Protein AF-0000000087040838 (afdb_homodimer)

Nearest PDB structures (foldseek):
  7d79-assembly2_B-2  TM=7.870E-01  e=2.716E-03  Beauveria bassiana ARSEF 2860
  7d79-assembly1_A  TM=7.549E-01  e=2.263E-03  Beauveria bassiana ARSEF 2860
  7d79-assembly2_C  TM=7.881E-01  e=3.682E-03  Beauveria bassiana ARSEF 2860
  7d79-assembly1_D  TM=7.860E-01  e=3.682E-03  Beauveria bassiana ARSEF 2860
  5esr-assembly1_A-2  TM=5.190E-01  e=3.068E-03  Caulobacter vibrioides CB15

Secondary structure (DSSP, 8-state):
--GGGG----SS-S-EEEE-TTT--EEEESSPP-TTEEEEEEE-TTS-EEEEEEE--TT-S-EEEEE--TT--HHHHHHHHHHHHHHHT-EEEEEPPTTSTT--S---GGGT----/-GGGGG----SS-S-EEEE-TTT--EEEESSPP-TTEEEEEEE-TTS-EEEEEEE--TT-S-EEEEE--TT--HHHHHHHHHHHHHHHT-EEEEEPPTTSTT--S---SHHHHTT-

Foldseek 3Di:
DPFVPQAAADVPAPWAWDADPVPRAIDIPPDDDDPQKGWDWDADPVGWIWIKIKGAFPQAPAEEEDEDGRHYACNVCVVVQVVCCVVVVHIYMYIGDDCHHPIHDNDDPCRPCVPD/DPFVPQAAADVPAPWAWDADPVPRAIDTPPDDDDPQKGWDWDADPVGWIWIKIKGAFPQAPAEEEDEDGRHYACNVCVVVQVVCCVVVVHIYMYIGDDCHHPIHDNDDPCVPPVPD

Radius of gyration: 18.92 Å; Cα contacts (8 Å, |Δi|>4): 475; chains: 2; bounding box: 33×52×53 Å

pLDDT: mean 90.26, std 18.61, range [23.2, 98.94]

InterPro domains:
  IPR029058 Alpha/Beta hydrolase fold [G3DSA:3.40.50.1820] (29-116)
  IPR029058 Alpha/Beta hydrolase fold [SSF53474] (29-111)

Structure (mmCIF, N/CA/C/O backbone):
data_AF-0000000087040838-model_v1
#
loop_
_entity.id
_entity.type
_entity.pdbx_description
1 polymer 'UPF0392 protein'
#
loop_
_atom_site.group_PDB
_atom_site.id
_atom_site.type_symbol
_atom_site.label_atom_id
_atom_site.label_alt_id
_atom_site.label_comp_id
_atom_site.label_asym_id
_atom_site.label_entity_id
_atom_site.label_seq_id
_atom_site.pdbx_PDB_ins_code
_atom_site.Cartn_x
_atom_site.Cartn_y
_atom_site.Cartn_z
_atom_site.occupancy
_atom_site.B_iso_or_equiv
_atom_site.auth_seq_id
_atom_site.auth_comp_id
_atom_site.auth_asym_id
_atom_site.auth_atom_id
_atom_site.pdbx_PDB_model_num
ATOM 1 N N . MET A 1 1 ? 12.172 21.234 -21.516 1 23.88 1 MET A N 1
ATOM 2 C CA . MET A 1 1 ? 11.617 21.875 -20.328 1 23.88 1 MET A CA 1
ATOM 3 C C . MET A 1 1 ? 10.609 20.953 -19.625 1 23.88 1 MET A C 1
ATOM 5 O O . MET A 1 1 ? 9.516 21.375 -19.266 1 23.88 1 MET A O 1
ATOM 9 N N . ALA A 1 2 ? 10.617 19.766 -19.859 1 35 2 ALA A N 1
ATOM 10 C CA . ALA A 1 2 ? 9.641 18.703 -19.703 1 35 2 ALA A CA 1
ATOM 11 C C . ALA A 1 2 ? 9.18 18.578 -18.25 1 35 2 ALA A C 1
ATOM 13 O O . ALA A 1 2 ? 8.016 18.281 -17.984 1 35 2 ALA A O 1
ATOM 14 N N . ALA A 1 3 ? 10.086 18.516 -17.297 1 38.53 3 ALA A N 1
ATOM 15 C CA . ALA A 1 3 ? 9.992 17.844 -16 1 38.53 3 ALA A CA 1
ATOM 16 C C . ALA A 1 3 ? 9.297 18.734 -14.969 1 38.53 3 ALA A C 1
ATOM 18 O O . ALA A 1 3 ? 9.203 18.375 -13.797 1 38.53 3 ALA A O 1
ATOM 19 N N . LYS A 1 4 ? 9.297 19.859 -15.148 1 43.59 4 LYS A N 1
ATOM 20 C CA . LYS A 1 4 ? 8.797 20.828 -14.164 1 43.59 4 LYS A CA 1
ATOM 21 C C . LYS A 1 4 ? 7.332 20.562 -13.836 1 43.59 4 LYS A C 1
ATOM 23 O O . LYS A 1 4 ? 6.891 20.812 -12.711 1 43.59 4 LYS A O 1
ATOM 28 N N . PHE A 1 5 ? 6.652 19.969 -14.664 1 53.59 5 PHE A N 1
ATOM 29 C CA . PHE A 1 5 ? 5.203 19.828 -14.75 1 53.59 5 PHE A CA 1
ATOM 30 C C . PHE A 1 5 ? 4.762 18.469 -14.242 1 53.59 5 PHE A C 1
ATOM 32 O O . PHE A 1 5 ? 3.598 18.094 -14.391 1 53.59 5 PHE A O 1
ATOM 39 N N . ALA A 1 6 ? 5.758 17.781 -13.516 1 74.19 6 ALA A N 1
ATOM 40 C CA . ALA A 1 6 ? 5.523 16.375 -13.148 1 74.19 6 ALA A CA 1
ATOM 41 C C . ALA A 1 6 ? 5.082 16.266 -11.695 1 74.19 6 ALA A C 1
ATOM 43 O O . ALA A 1 6 ? 4.32 15.359 -11.344 1 74.19 6 ALA A O 1
ATOM 44 N N . PHE A 1 7 ? 5.402 17.328 -10.938 1 87.19 7 PHE A N 1
ATOM 45 C CA . PHE A 1 7 ? 5 17.344 -9.539 1 87.19 7 PHE A CA 1
ATOM 46 C C . PHE A 1 7 ? 4.316 18.656 -9.18 1 87.19 7 PHE A C 1
ATOM 48 O O . PHE A 1 7 ? 4.961 19.719 -9.164 1 87.19 7 PHE A O 1
ATOM 55 N N . PHE A 1 8 ? 3.053 18.703 -8.883 1 91.69 8 PHE A N 1
ATOM 56 C CA . PHE A 1 8 ? 2.258 19.891 -8.578 1 91.69 8 PHE A CA 1
ATOM 57 C C . PHE A 1 8 ? 1.566 19.734 -7.227 1 91.69 8 PHE A C 1
ATOM 59 O O . PHE A 1 8 ? 0.337 19.672 -7.156 1 91.69 8 PHE A O 1
ATOM 66 N N . PRO A 1 9 ? 2.316 19.922 -6.238 1 95.31 9 PRO A N 1
ATOM 67 C CA . PRO A 1 9 ? 1.667 19.797 -4.93 1 95.31 9 PRO A CA 1
ATOM 68 C C . PRO A 1 9 ? 0.69 20.938 -4.656 1 95.31 9 PRO A C 1
ATOM 70 O O . PRO A 1 9 ? 0.869 22.047 -5.168 1 95.31 9 PRO A O 1
ATOM 73 N N . PRO A 1 10 ? -0.32 20.625 -3.863 1 97.44 10 PRO A N 1
ATOM 74 C CA . PRO A 1 10 ? -1.216 21.703 -3.443 1 97.44 10 PRO A CA 1
ATOM 75 C C . PRO A 1 10 ? -0.469 22.891 -2.83 1 97.44 10 PRO A C 1
ATOM 77 O O . PRO A 1 10 ? 0.484 22.688 -2.07 1 97.44 10 PRO A O 1
ATOM 80 N N . ASN A 1 11 ? -0.811 24.031 -3.16 1 96.25 11 ASN A N 1
ATOM 81 C CA . ASN A 1 11 ? -0.256 25.266 -2.641 1 96.25 11 ASN A CA 1
ATOM 82 C C . ASN A 1 11 ? -1.35 26.297 -2.363 1 96.25 11 ASN A C 1
ATOM 84 O O . ASN A 1 11 ? -2.004 26.781 -3.289 1 96.25 11 ASN A O 1
ATOM 88 N N . PRO A 1 12 ? -1.584 26.656 -1.229 1 97.75 12 PRO A N 1
ATOM 89 C CA . PRO A 1 12 ? -0.865 26.141 -0.056 1 97.75 12 PRO A CA 1
ATOM 90 C C . PRO A 1 12 ? -1.185 24.688 0.246 1 97.75 12 PRO A C 1
ATOM 92 O O . PRO A 1 12 ? -2.152 24.141 -0.288 1 97.75 12 PRO A O 1
ATOM 95 N N . PRO A 1 13 ? -0.334 24.047 1.114 1 98.62 13 PRO A N 1
ATOM 96 C CA . PRO A 1 13 ? -0.674 22.703 1.561 1 98.62 13 PRO A CA 1
ATOM 97 C C . PRO A 1 13 ? -2.061 22.625 2.195 1 98.62 13 PRO A C 1
ATOM 99 O O . PRO A 1 13 ? -2.529 23.594 2.789 1 98.62 13 PRO A O 1
ATOM 102 N N . SER A 1 14 ? -2.637 21.438 2.135 1 98.75 14 SER A N 1
ATOM 103 C CA . SER A 1 14 ? -4.012 21.281 2.598 1 98.75 14 SER A CA 1
ATOM 104 C C . SER A 1 14 ? -4.062 20.969 4.09 1 98.75 14 SER A C 1
ATOM 106 O O . SER A 1 14 ? -5.141 20.75 4.648 1 98.75 14 SER A O 1
ATOM 108 N N . TYR A 1 15 ? -2.961 20.938 4.73 1 98.81 15 TYR A N 1
ATOM 109 C CA . TYR A 1 15 ? -2.883 20.641 6.156 1 98.81 15 TYR A CA 1
ATOM 110 C C . TYR A 1 15 ? -1.644 21.266 6.781 1 98.81 15 TYR A C 1
ATOM 112 O O . TYR A 1 15 ? -0.768 21.766 6.07 1 98.81 15 TYR A O 1
ATOM 120 N N . LYS A 1 16 ? -1.549 21.219 8.086 1 98.75 16 LYS A N 1
ATOM 121 C CA . LYS A 1 16 ? -0.371 21.531 8.891 1 98.75 16 LYS A CA 1
ATOM 122 C C . LYS A 1 16 ? -0.099 20.438 9.914 1 98.75 16 LYS A C 1
ATOM 124 O O . LYS A 1 16 ? -0.96 19.594 10.172 1 98.75 16 LYS A O 1
ATOM 129 N N . VAL A 1 17 ? 1.112 20.391 10.375 1 98.75 17 VAL A N 1
ATOM 130 C CA . VAL A 1 17 ? 1.479 19.516 11.484 1 98.75 17 VAL A CA 1
ATOM 131 C C . VAL A 1 17 ? 1.688 20.328 12.75 1 98.75 17 VAL A C 1
ATOM 133 O O . VAL A 1 17 ? 2.441 21.312 12.742 1 98.75 17 VAL A O 1
ATOM 136 N N . VAL A 1 18 ? 1.003 19.922 13.75 1 98.25 18 VAL A N 1
ATOM 137 C CA . VAL A 1 18 ? 1.149 20.609 15.023 1 98.25 18 VAL A CA 1
ATOM 138 C C . VAL A 1 18 ? 1.481 19.609 16.125 1 98.25 18 VAL A C 1
ATOM 140 O O . VAL A 1 18 ? 1.133 18.422 16.016 1 98.25 18 VAL A O 1
ATOM 143 N N . THR A 1 19 ? 2.123 20.016 17.094 1 98.06 19 THR A N 1
ATOM 144 C CA . THR A 1 19 ? 2.412 19.188 18.25 1 98.06 19 THR A CA 1
ATOM 145 C C . THR A 1 19 ? 1.36 19.406 19.344 1 98.06 19 THR A C 1
ATOM 147 O O . THR A 1 19 ? 1.082 20.531 19.734 1 98.06 19 THR A O 1
ATOM 150 N N . ASP A 1 20 ? 0.809 18.359 19.75 1 96.75 20 ASP A N 1
ATOM 151 C CA . ASP A 1 20 ? -0.099 18.453 20.891 1 96.75 20 ASP A CA 1
ATOM 152 C C . ASP A 1 20 ? 0.665 18.75 22.172 1 96.75 20 ASP A C 1
ATOM 154 O O . ASP A 1 20 ? 1.499 17.953 22.609 1 96.75 20 ASP A O 1
ATOM 158 N N . GLU A 1 21 ? 0.362 19.812 22.797 1 96.12 21 GLU A N 1
ATOM 159 C CA . GLU A 1 21 ? 1.13 20.281 23.953 1 96.12 21 GLU A CA 1
ATOM 160 C C . GLU A 1 21 ? 0.955 19.344 25.156 1 96.12 21 GLU A C 1
ATOM 162 O O . GLU A 1 21 ? 1.856 19.234 25.984 1 96.12 21 GLU A O 1
ATOM 167 N N . LEU A 1 22 ? -0.109 18.75 25.234 1 95.44 22 LEU A N 1
ATOM 168 C CA . LEU A 1 22 ? -0.405 17.875 26.375 1 95.44 22 LEU A CA 1
ATOM 169 C C . LEU A 1 22 ? 0.284 16.531 26.219 1 95.44 22 LEU A C 1
ATOM 171 O O . LEU A 1 22 ? 0.85 16 27.188 1 95.44 22 LEU A O 1
ATOM 175 N N . THR A 1 23 ? 0.33 15.961 25.062 1 95.38 23 THR A N 1
ATOM 176 C CA . THR A 1 23 ? 0.781 14.586 24.875 1 95.38 23 THR A CA 1
ATOM 177 C C . THR A 1 23 ? 2.125 14.562 24.141 1 95.38 23 THR A C 1
ATOM 179 O O . THR A 1 23 ? 2.818 13.539 24.156 1 95.38 23 THR A O 1
ATOM 182 N N . GLY A 1 24 ? 2.486 15.617 23.438 1 96.75 24 GLY A N 1
ATOM 183 C CA . GLY A 1 24 ? 3.705 15.656 22.641 1 96.75 24 GLY A CA 1
ATOM 184 C C . GLY A 1 24 ? 3.553 15.016 21.281 1 96.75 24 GLY A C 1
ATOM 185 O O . GLY A 1 24 ? 4.512 14.945 20.516 1 96.75 24 GLY A O 1
ATOM 186 N N . LEU A 1 25 ? 2.336 14.578 21.031 1 97.19 25 LEU A N 1
ATOM 187 C CA . LEU A 1 25 ? 2.1 13.867 19.781 1 97.19 25 LEU A CA 1
ATOM 188 C C . LEU A 1 25 ? 1.948 14.852 18.625 1 97.19 25 LEU A C 1
ATOM 190 O O . LEU A 1 25 ? 1.469 15.969 18.812 1 97.19 25 LEU A O 1
ATOM 194 N N . LEU A 1 26 ? 2.396 14.391 17.469 1 98.56 26 LEU A N 1
ATOM 195 C CA . LEU A 1 26 ? 2.139 15.156 16.25 1 98.56 26 LEU A CA 1
ATOM 196 C C . LEU A 1 26 ? 0.715 14.922 15.75 1 98.56 26 LEU A C 1
ATOM 198 O O . LEU A 1 26 ? 0.22 13.797 15.781 1 98.56 26 LEU A O 1
ATOM 202 N N . LEU A 1 27 ? 0.125 16.016 15.289 1 98.25 27 LEU A N 1
ATOM 203 C CA . LEU A 1 27 ? -1.236 15.969 14.773 1 98.25 27 LEU A CA 1
ATOM 204 C C . LEU A 1 27 ? -1.328 16.672 13.422 1 98.25 27 LEU A C 1
ATOM 206 O O . LEU A 1 27 ? -0.579 17.625 13.164 1 98.25 27 LEU A O 1
ATOM 210 N N . LEU A 1 28 ? -2.221 16.172 12.602 1 98.25 28 LEU A N 1
ATOM 211 C CA . LEU A 1 28 ? -2.562 16.906 11.391 1 98.25 28 LEU A CA 1
ATOM 212 C C . LEU A 1 28 ? -3.738 17.844 11.641 1 98.25 28 LEU A C 1
ATOM 214 O O . LEU A 1 28 ? -4.793 17.422 12.109 1 98.25 28 LEU A O 1
ATOM 218 N N . THR A 1 29 ? -3.555 19.062 11.445 1 97.94 29 THR A N 1
ATOM 219 C CA . THR A 1 29 ? -4.668 20.016 11.492 1 97.94 29 THR A CA 1
ATOM 220 C C . THR A 1 29 ? -5.121 20.391 10.086 1 97.94 29 THR A C 1
ATOM 222 O O . THR A 1 29 ? -4.297 20.516 9.18 1 97.94 29 THR A O 1
ATOM 225 N N . PRO A 1 30 ? -6.43 20.484 9.727 1 97.88 30 PRO A N 1
ATOM 226 C CA . PRO A 1 30 ? -7.496 20.641 10.719 1 97.88 30 PRO A CA 1
ATOM 227 C C . PRO A 1 30 ? -8.203 19.328 11.039 1 97.88 30 PRO A C 1
ATOM 229 O O . PRO A 1 30 ? -9.352 19.328 11.492 1 97.88 30 PRO A O 1
ATOM 232 N N . PHE A 1 31 ? -7.703 18.172 10.836 1 97.94 31 PHE A N 1
ATOM 233 C CA . PHE A 1 31 ? -8.398 16.891 10.984 1 97.94 31 PHE A CA 1
ATOM 234 C C . PHE A 1 31 ? -8.484 16.5 12.461 1 97.94 31 PHE A C 1
ATOM 236 O O . PHE A 1 31 ? -7.574 16.781 13.242 1 97.94 31 PHE A O 1
ATOM 243 N N . PRO A 1 32 ? -9.547 15.859 12.773 1 95.94 32 PRO A N 1
ATOM 244 C CA . PRO A 1 32 ? -9.656 15.414 14.164 1 95.94 32 PRO A CA 1
ATOM 245 C C . PRO A 1 32 ? -8.578 14.406 14.547 1 95.94 32 PRO A C 1
ATOM 247 O O . PRO A 1 32 ? -8.141 13.617 13.711 1 95.94 32 PRO A O 1
ATOM 250 N N . GLN A 1 33 ? -8.227 14.492 15.828 1 94.81 33 GLN A N 1
ATOM 251 C CA . GLN A 1 33 ? -7.309 13.492 16.344 1 94.81 33 GLN A CA 1
ATOM 252 C C . GLN A 1 33 ? -7.98 12.125 16.453 1 94.81 33 GLN A C 1
ATOM 254 O O . GLN A 1 33 ? -9.141 12.031 16.859 1 94.81 33 GLN A O 1
ATOM 259 N N . ARG A 1 34 ? -7.234 11.094 16.047 1 96.69 34 ARG A N 1
ATOM 260 C CA . ARG A 1 34 ? -7.688 9.711 16.172 1 96.69 34 ARG A CA 1
ATOM 261 C C . ARG A 1 34 ? -6.656 8.859 16.891 1 96.69 34 ARG A C 1
ATOM 263 O O . ARG A 1 34 ? -5.461 8.93 16.609 1 96.69 34 ARG A O 1
ATOM 270 N N . GLU A 1 35 ? -7.113 8.023 17.766 1 96.19 35 GLU A N 1
ATOM 271 C CA . GLU A 1 35 ? -6.215 7.219 18.594 1 96.19 35 GLU A CA 1
ATOM 272 C C . GLU A 1 35 ? -5.445 6.207 17.75 1 96.19 35 GLU A C 1
ATOM 274 O O . GLU A 1 35 ? -4.328 5.824 18.109 1 96.19 35 GLU A O 1
ATOM 279 N N . ASN A 1 36 ? -6.043 5.797 16.719 1 98.38 36 ASN A N 1
ATOM 280 C CA . ASN A 1 36 ? -5.418 4.754 15.906 1 98.38 36 ASN A CA 1
ATOM 281 C C . ASN A 1 36 ? -4.609 5.348 14.758 1 98.38 36 ASN A C 1
ATOM 283 O O . ASN A 1 36 ? -4.293 4.652 13.797 1 98.38 36 ASN A O 1
ATOM 287 N N . VAL A 1 37 ? -4.426 6.68 14.797 1 98.69 37 VAL A N 1
ATOM 288 C CA . VAL A 1 37 ? -3.637 7.348 13.766 1 98.69 37 VAL A CA 1
ATOM 289 C C . VAL A 1 37 ? -2.369 7.93 14.383 1 98.69 37 VAL A C 1
ATOM 291 O O . VAL A 1 37 ? -2.434 8.68 15.359 1 98.69 37 VAL A O 1
ATOM 294 N N . GLU A 1 38 ? -1.297 7.555 13.836 1 98.69 38 GLU A N 1
ATOM 295 C CA . GLU A 1 38 ? -0.004 8.109 14.219 1 98.69 38 GLU A CA 1
ATOM 296 C C . GLU A 1 38 ? 0.573 8.984 13.109 1 98.69 38 GLU A C 1
ATOM 298 O O . GLU A 1 38 ? 0.623 8.57 11.945 1 98.69 38 GLU A O 1
ATOM 303 N N . VAL A 1 39 ? 0.925 10.164 13.438 1 98.81 39 VAL A N 1
ATOM 304 C CA . VAL A 1 39 ? 1.631 11.062 12.531 1 98.81 39 VAL A CA 1
ATOM 305 C C . VAL A 1 39 ? 3.133 10.984 12.797 1 98.81 39 VAL A C 1
ATOM 307 O O . VAL A 1 39 ? 3.572 11.086 13.945 1 98.81 39 VAL A O 1
ATOM 310 N N . LEU A 1 40 ? 3.908 10.836 11.758 1 98.56 40 LEU A N 1
ATOM 311 C CA . LEU A 1 40 ? 5.344 10.609 11.883 1 98.56 40 LEU A CA 1
ATOM 312 C C . LEU A 1 40 ? 6.125 11.562 10.984 1 98.56 40 LEU A C 1
ATOM 314 O O . LEU A 1 40 ? 5.629 11.984 9.938 1 98.56 40 LEU A O 1
ATOM 318 N N . LYS A 1 41 ? 7.305 11.875 11.391 1 98.25 41 LYS A N 1
ATOM 319 C CA . LYS A 1 41 ? 8.344 12.461 10.547 1 98.25 41 LYS A CA 1
ATOM 320 C C . LYS A 1 41 ? 9.492 11.477 10.328 1 98.25 41 LYS A C 1
ATOM 322 O O . LYS A 1 41 ? 10.109 11.016 11.281 1 98.25 41 LYS A O 1
ATOM 327 N N . LEU A 1 42 ? 9.734 11.227 9.109 1 97.62 42 LEU A N 1
ATOM 328 C CA . LEU A 1 42 ? 10.703 10.188 8.773 1 97.62 42 LEU A CA 1
ATOM 329 C C . LEU A 1 42 ? 11.836 10.758 7.934 1 97.62 42 LEU A C 1
ATOM 331 O O . LEU A 1 42 ? 11.602 11.516 6.988 1 97.62 42 LEU A O 1
ATOM 335 N N . PRO A 1 43 ? 13.086 10.367 8.219 1 96.19 43 PRO A N 1
ATOM 336 C CA . PRO A 1 43 ? 14.203 10.773 7.355 1 96.19 43 PRO A CA 1
ATOM 337 C C . PRO A 1 43 ? 14.266 9.969 6.059 1 96.19 43 PRO A C 1
ATOM 339 O O . PRO A 1 43 ? 13.859 8.805 6.027 1 96.19 43 PRO A O 1
ATOM 342 N N . THR A 1 44 ? 14.633 10.625 5.051 1 92.88 44 THR A N 1
ATOM 343 C CA . THR A 1 44 ? 14.891 9.922 3.799 1 92.88 44 THR A CA 1
ATOM 344 C C . THR A 1 44 ? 16.391 9.781 3.561 1 92.88 44 THR A C 1
ATOM 346 O O . THR A 1 44 ? 17.203 10.414 4.242 1 92.88 44 THR A O 1
ATOM 349 N N . ARG A 1 45 ? 16.703 8.93 2.602 1 88.25 45 ARG A N 1
ATOM 350 C CA . ARG A 1 45 ? 18.109 8.711 2.262 1 88.25 45 ARG A CA 1
ATOM 351 C C . ARG A 1 45 ? 18.734 9.984 1.716 1 88.25 45 ARG A C 1
ATOM 353 O O . ARG A 1 45 ? 19.953 10.172 1.823 1 88.25 45 ARG A O 1
ATOM 360 N N . SER A 1 46 ? 17.984 10.883 1.168 1 89.06 46 SER A N 1
ATOM 361 C CA . SER A 1 46 ? 18.484 12.109 0.563 1 89.06 46 SER A CA 1
ATOM 362 C C . SER A 1 46 ? 18.641 13.211 1.603 1 89.06 46 SER A C 1
ATOM 364 O O . SER A 1 46 ? 19.016 14.344 1.268 1 89.06 46 SER A O 1
ATOM 366 N N . GLY A 1 47 ? 18.312 12.875 2.789 1 91 47 GLY A N 1
ATOM 367 C CA . GLY A 1 47 ? 18.562 13.828 3.857 1 91 47 GLY A CA 1
ATOM 368 C C . GLY A 1 47 ? 17.344 14.695 4.172 1 91 47 GLY A C 1
ATOM 369 O O . GLY A 1 47 ? 17.438 15.617 4.984 1 91 47 GLY A O 1
ATOM 370 N N . THR A 1 48 ? 16.297 14.398 3.479 1 94.5 48 THR A N 1
ATOM 371 C CA . THR A 1 48 ? 15.078 15.133 3.781 1 94.5 48 THR A CA 1
ATOM 372 C C . THR A 1 48 ? 14.242 14.398 4.82 1 94.5 48 THR A C 1
ATOM 374 O O . THR A 1 48 ? 14.539 13.25 5.16 1 94.5 48 THR A O 1
ATOM 377 N N . GLU A 1 49 ? 13.289 15.148 5.379 1 97.25 49 GLU A N 1
ATOM 378 C CA . GLU A 1 49 ? 12.297 14.586 6.285 1 97.25 49 GLU A CA 1
ATOM 379 C C . GLU A 1 49 ? 10.898 14.633 5.672 1 97.25 49 GLU A C 1
ATOM 381 O O . GLU A 1 49 ? 10.453 15.68 5.211 1 97.25 49 GLU A O 1
ATOM 386 N N . ILE A 1 50 ? 10.234 13.516 5.738 1 97.88 50 ILE A N 1
ATOM 387 C CA . ILE A 1 50 ? 8.898 13.5 5.148 1 97.88 50 ILE A CA 1
ATOM 388 C C . ILE A 1 50 ? 7.863 13.219 6.23 1 97.88 50 ILE A C 1
ATOM 390 O O . ILE A 1 50 ? 8.164 12.578 7.242 1 97.88 50 ILE A O 1
ATOM 394 N N . VAL A 1 51 ? 6.633 13.711 6.004 1 98.75 51 VAL A N 1
ATOM 395 C CA . VAL A 1 51 ? 5.516 13.461 6.914 1 98.75 51 VAL A CA 1
ATOM 396 C C . VAL A 1 51 ? 4.73 12.242 6.445 1 98.75 51 VAL A C 1
ATOM 398 O O . VAL A 1 51 ? 4.453 12.086 5.254 1 98.75 51 VAL A O 1
ATOM 401 N N . ALA A 1 52 ? 4.434 11.352 7.395 1 98.81 52 ALA A N 1
ATOM 402 C CA . ALA A 1 52 ? 3.656 10.141 7.129 1 98.81 52 ALA A CA 1
ATOM 403 C C . ALA A 1 52 ? 2.561 9.953 8.18 1 98.81 52 ALA A C 1
ATOM 405 O O . ALA A 1 52 ? 2.623 10.539 9.258 1 98.81 52 ALA A O 1
ATOM 406 N N . VAL A 1 53 ? 1.554 9.234 7.77 1 98.88 53 VAL A N 1
ATOM 407 C CA . VAL A 1 53 ? 0.539 8.781 8.719 1 98.88 53 VAL A CA 1
ATOM 408 C C . VAL A 1 53 ? 0.466 7.258 8.703 1 98.88 53 VAL A C 1
ATOM 410 O O . VAL A 1 53 ? 0.564 6.633 7.648 1 98.88 53 VAL A O 1
ATOM 413 N N . TYR A 1 54 ? 0.402 6.699 9.852 1 98.94 54 TYR A N 1
ATOM 414 C CA . TYR A 1 54 ? 0.169 5.27 10.023 1 98.94 54 TYR A CA 1
ATOM 415 C C . TYR A 1 54 ? -1.148 5.016 10.75 1 98.94 54 TYR A C 1
ATOM 417 O O . TYR A 1 54 ? -1.356 5.496 11.859 1 98.94 54 TYR A O 1
ATOM 425 N N . ILE A 1 55 ? -2.029 4.312 10.078 1 98.88 55 ILE A N 1
ATOM 426 C CA . ILE A 1 55 ? -3.354 3.992 10.602 1 98.88 55 ILE A CA 1
ATOM 427 C C . ILE A 1 55 ? -3.426 2.508 10.953 1 98.88 55 ILE A C 1
ATOM 429 O O . ILE A 1 55 ? -3.213 1.649 10.094 1 98.88 55 ILE A O 1
ATOM 433 N N . ARG A 1 56 ? -3.777 2.273 12.164 1 98.75 56 ARG A N 1
ATOM 434 C CA . ARG A 1 56 ? -3.893 0.893 12.625 1 98.75 56 ARG A CA 1
ATOM 435 C C . ARG A 1 56 ? -5.348 0.437 12.625 1 98.75 56 ARG A C 1
ATOM 437 O O . ARG A 1 56 ? -6.242 1.196 13.008 1 98.75 56 ARG A O 1
ATOM 444 N N . HIS A 1 57 ? -5.52 -0.751 12.195 1 98.81 57 HIS A N 1
ATOM 445 C CA . HIS A 1 57 ? -6.801 -1.424 12.359 1 98.81 57 HIS A CA 1
ATOM 446 C C . HIS A 1 57 ? -6.672 -2.645 13.266 1 98.81 57 HIS A C 1
ATOM 448 O O . HIS A 1 57 ? -5.785 -3.479 13.07 1 98.81 57 HIS A O 1
ATOM 454 N N . PRO A 1 58 ? -7.523 -2.803 14.188 1 97.94 58 PRO A N 1
ATOM 455 C CA . PRO A 1 58 ? -7.371 -3.848 15.203 1 97.94 58 PRO A CA 1
ATOM 456 C C . PRO A 1 58 ? -7.406 -5.254 14.609 1 97.94 58 PRO A C 1
ATOM 458 O O . PRO A 1 58 ? -6.789 -6.176 15.156 1 97.94 58 PRO A O 1
ATOM 461 N N . MET A 1 59 ? -8.039 -5.469 13.578 1 97.81 59 MET A N 1
ATOM 462 C CA . MET A 1 59 ? -8.188 -6.797 12.992 1 97.81 59 MET A CA 1
ATOM 463 C C . MET A 1 59 ? -7.254 -6.977 11.797 1 97.81 59 MET A C 1
ATOM 465 O O . MET A 1 59 ? -7.402 -7.926 11.023 1 97.81 59 MET A O 1
ATOM 469 N N . ALA A 1 60 ? -6.395 -6.027 11.641 1 98.25 60 ALA A N 1
ATOM 470 C CA . ALA A 1 60 ? -5.582 -6.047 10.43 1 98.25 60 ALA A CA 1
ATOM 471 C C . ALA A 1 60 ? -4.602 -7.219 10.445 1 98.25 60 ALA A C 1
ATOM 473 O O . ALA A 1 60 ? -3.932 -7.461 11.453 1 98.25 60 ALA A O 1
ATOM 474 N N . THR A 1 61 ? -4.543 -7.91 9.297 1 96.62 61 THR A N 1
ATOM 475 C CA . THR A 1 61 ? -3.506 -8.914 9.07 1 96.62 61 THR A CA 1
ATOM 476 C C . THR A 1 61 ? -2.584 -8.492 7.93 1 96.62 61 THR A C 1
ATOM 478 O O . THR A 1 61 ? -1.559 -9.133 7.688 1 96.62 61 THR A O 1
ATOM 481 N N . SER A 1 62 ? -3.014 -7.375 7.234 1 97.56 62 SER A N 1
ATOM 482 C CA . SER A 1 62 ? -2.285 -6.844 6.086 1 97.56 62 SER A CA 1
ATOM 483 C C . SER A 1 62 ? -2.012 -5.352 6.246 1 97.56 62 SER A C 1
ATOM 485 O O . SER A 1 62 ? -2.639 -4.684 7.074 1 97.56 62 SER A O 1
ATOM 487 N N . THR A 1 63 ? -1.066 -4.895 5.477 1 98.31 63 THR A N 1
ATOM 488 C CA . THR A 1 63 ? -0.714 -3.479 5.496 1 98.31 63 THR A CA 1
ATOM 489 C C . THR A 1 63 ? -0.644 -2.918 4.078 1 98.31 63 THR A C 1
ATOM 491 O O . THR A 1 63 ? -0.099 -3.559 3.18 1 98.31 63 THR A O 1
ATOM 494 N N . LEU A 1 64 ? -1.272 -1.728 3.893 1 98.56 64 LEU A N 1
ATOM 495 C CA . LEU A 1 64 ? -1.228 -0.975 2.645 1 98.56 64 LEU A CA 1
ATOM 496 C C . LEU A 1 64 ? -0.287 0.22 2.764 1 98.56 64 LEU A C 1
ATOM 498 O O . LEU A 1 64 ? -0.368 0.985 3.729 1 98.56 64 LEU A O 1
ATOM 502 N N . LEU A 1 65 ? 0.672 0.284 1.873 1 98.69 65 LEU A N 1
ATOM 503 C CA . LEU A 1 65 ? 1.402 1.528 1.661 1 98.69 65 LEU A CA 1
ATOM 504 C C . LEU A 1 65 ? 0.851 2.285 0.458 1 98.69 65 LEU A C 1
ATOM 506 O O . LEU A 1 65 ? 0.808 1.749 -0.652 1 98.69 65 LEU A O 1
ATOM 510 N N . TYR A 1 66 ? 0.398 3.498 0.686 1 98.62 66 TYR A N 1
ATOM 511 C CA . TYR A 1 66 ? -0.282 4.281 -0.338 1 98.62 66 TYR A CA 1
ATOM 512 C C . TYR A 1 66 ? 0.577 5.461 -0.783 1 98.62 66 TYR A C 1
ATOM 514 O O . TYR A 1 66 ? 0.858 6.363 0.007 1 98.62 66 TYR A O 1
ATOM 522 N N . SER A 1 67 ? 1 5.441 -2.016 1 97.88 67 SER A N 1
ATOM 523 C CA . SER A 1 67 ? 1.678 6.57 -2.646 1 97.88 67 SER A CA 1
ATOM 524 C C . SER A 1 67 ? 0.702 7.418 -3.457 1 97.88 67 SER A C 1
ATOM 526 O O . SER A 1 67 ? 0.224 6.988 -4.508 1 97.88 67 SER A O 1
ATOM 528 N N . HIS A 1 68 ? 0.477 8.57 -2.967 1 97.94 68 HIS A N 1
ATOM 529 C CA . HIS A 1 68 ? -0.518 9.43 -3.602 1 97.94 68 HIS A CA 1
ATOM 530 C C . HIS A 1 68 ? 0.021 10.031 -4.891 1 97.94 68 HIS A C 1
ATOM 532 O O . HIS A 1 68 ? 1.221 9.953 -5.168 1 97.94 68 HIS A O 1
ATOM 538 N N . GLY A 1 69 ? -0.914 10.594 -5.676 1 96.25 69 GLY A N 1
ATOM 539 C CA . GLY A 1 69 ? -0.548 11.219 -6.938 1 96.25 69 GLY A CA 1
ATOM 540 C C . GLY A 1 69 ? 0.165 12.547 -6.766 1 96.25 69 GLY A C 1
ATOM 541 O O . GLY A 1 69 ? 0.154 13.125 -5.676 1 96.25 69 GLY A O 1
ATOM 542 N N . ASN A 1 70 ? 0.687 13.039 -7.797 1 94.81 70 ASN A N 1
ATOM 543 C CA . ASN A 1 70 ? 1.578 14.195 -7.758 1 94.81 70 ASN A CA 1
ATOM 544 C C . ASN A 1 70 ? 0.804 15.492 -7.547 1 94.81 70 ASN A C 1
ATOM 546 O O . ASN A 1 70 ? 1.399 16.547 -7.297 1 94.81 70 ASN A O 1
ATOM 550 N N . ALA A 1 71 ? -0.48 15.477 -7.625 1 95.62 71 ALA A N 1
ATOM 551 C CA . ALA A 1 71 ? -1.276 16.688 -7.457 1 95.62 71 ALA A CA 1
ATOM 552 C C . ALA A 1 71 ? -2.01 16.688 -6.117 1 95.62 71 ALA A C 1
ATOM 554 O O . ALA A 1 71 ? -2.898 17.5 -5.887 1 95.62 71 ALA A O 1
ATOM 555 N N . ALA A 1 72 ? -1.703 15.773 -5.27 1 97.69 72 ALA A N 1
ATOM 556 C CA . ALA A 1 72 ? -2.324 15.656 -3.953 1 97.69 72 ALA A CA 1
ATOM 557 C C . ALA A 1 72 ? -1.273 15.695 -2.846 1 97.69 72 ALA A C 1
ATOM 559 O O . ALA A 1 72 ? -0.073 15.617 -3.117 1 97.69 72 ALA A O 1
ATOM 560 N N . ASP A 1 73 ? -1.782 15.906 -1.632 1 98.31 73 ASP A N 1
ATOM 561 C CA . ASP A 1 73 ? -0.941 15.719 -0.455 1 98.31 73 ASP A CA 1
ATOM 562 C C . ASP A 1 73 ? -1.68 14.93 0.626 1 98.31 73 ASP A C 1
ATOM 564 O O . ASP A 1 73 ? -2.818 14.5 0.423 1 98.31 73 ASP A O 1
ATOM 568 N N . LEU A 1 74 ? -1.055 14.68 1.757 1 98.62 74 LEU A N 1
ATOM 569 C CA . LEU A 1 74 ? -1.565 13.844 2.84 1 98.62 74 LEU A CA 1
ATOM 570 C C . LEU A 1 74 ? -2.91 14.359 3.336 1 98.62 74 LEU A C 1
ATOM 572 O O . LEU A 1 74 ? -3.799 13.578 3.674 1 98.62 74 LEU A O 1
ATOM 576 N N . GLY A 1 75 ? -2.984 15.688 3.471 1 98.81 75 GLY A N 1
ATOM 577 C CA . GLY A 1 75 ? -4.246 16.234 3.945 1 98.81 75 GLY A CA 1
ATOM 578 C C . GLY A 1 75 ? -5.422 15.898 3.051 1 98.81 75 GLY A C 1
ATOM 579 O O . GLY A 1 75 ? -6.496 15.531 3.537 1 98.81 75 GLY A O 1
ATOM 580 N N . GLN A 1 76 ? -5.199 15.953 1.75 1 98.56 76 GLN A N 1
ATOM 581 C CA . GLN A 1 76 ? -6.254 15.641 0.79 1 98.56 76 GLN A CA 1
ATOM 582 C C . GLN A 1 76 ? -6.59 14.156 0.8 1 98.56 76 GLN A C 1
ATOM 584 O O . GLN A 1 76 ? -7.719 13.766 0.485 1 98.56 76 GLN A O 1
ATOM 589 N N . MET A 1 77 ? -5.641 13.344 1.233 1 98.62 77 MET A N 1
ATOM 590 C CA . MET A 1 77 ? -5.809 11.891 1.174 1 98.62 77 MET A CA 1
ATOM 591 C C . MET A 1 77 ? -6.258 11.344 2.521 1 98.62 77 MET A C 1
ATOM 593 O O . MET A 1 77 ? -6.73 10.203 2.607 1 98.62 77 MET A O 1
ATOM 597 N N . TYR A 1 78 ? -6.188 12.133 3.541 1 98.75 78 TYR A N 1
ATOM 598 C CA . TYR A 1 78 ? -6.309 11.68 4.922 1 98.75 78 TYR A CA 1
ATOM 599 C C . TYR A 1 78 ? -7.613 10.914 5.129 1 98.75 78 TYR A C 1
ATOM 601 O O . TYR A 1 78 ? -7.605 9.789 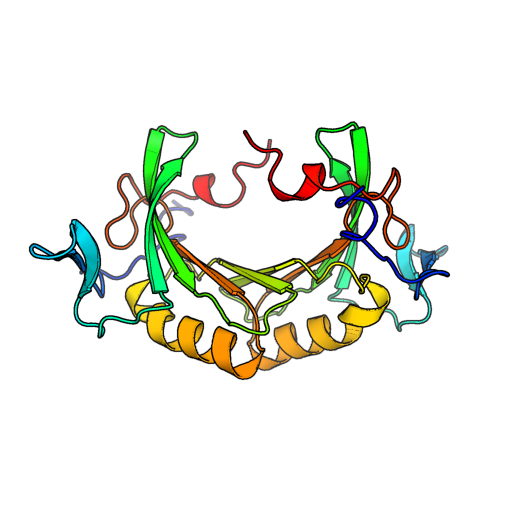5.629 1 98.75 78 TYR A O 1
ATOM 609 N N . GLU A 1 79 ? -8.734 11.508 4.738 1 98.44 79 GLU A N 1
ATOM 610 C CA . GLU A 1 79 ? -10.023 10.859 4.949 1 98.44 79 GLU A CA 1
ATOM 611 C C . GLU A 1 79 ? -10.133 9.57 4.145 1 98.44 79 GLU A C 1
ATOM 613 O O . GLU A 1 79 ? -10.711 8.586 4.613 1 98.44 79 GLU A O 1
ATOM 618 N N . LEU A 1 80 ? -9.641 9.602 2.93 1 98.06 80 LEU A N 1
ATOM 619 C CA . LEU A 1 80 ? -9.633 8.391 2.123 1 98.06 80 LEU A CA 1
ATOM 620 C C . LEU A 1 80 ? -8.852 7.277 2.818 1 98.06 80 LEU A C 1
ATOM 622 O O . LEU A 1 80 ? -9.297 6.129 2.848 1 98.06 80 LEU A O 1
ATOM 626 N N . PHE A 1 81 ? -7.723 7.605 3.391 1 98.81 81 PHE A N 1
ATOM 627 C CA . PHE A 1 81 ? -6.898 6.621 4.078 1 98.81 81 PHE A CA 1
ATOM 628 C C . PHE A 1 81 ? -7.66 5.984 5.234 1 98.81 81 PHE A C 1
ATOM 630 O O . PHE A 1 81 ? -7.633 4.766 5.41 1 98.81 81 PHE A O 1
ATOM 637 N N . ILE A 1 82 ? -8.289 6.848 5.996 1 98.75 82 ILE A N 1
ATOM 638 C CA . ILE A 1 82 ? -9.07 6.359 7.125 1 98.75 82 ILE A CA 1
ATOM 639 C C . ILE A 1 82 ? -10.141 5.391 6.629 1 98.75 82 ILE A C 1
ATOM 641 O O . ILE A 1 82 ? -10.297 4.293 7.168 1 98.75 82 ILE A O 1
ATOM 645 N N . GLU A 1 83 ? -10.852 5.746 5.562 1 98.44 83 GLU A N 1
ATOM 646 C CA . GLU A 1 83 ? -11.914 4.918 5.016 1 98.44 83 GLU A CA 1
ATOM 647 C C . GLU A 1 83 ? -11.375 3.594 4.488 1 98.44 83 GLU A C 1
ATOM 649 O O . GLU A 1 83 ? -11.969 2.539 4.703 1 98.44 83 GLU A O 1
ATOM 654 N N . LEU A 1 84 ? -10.32 3.617 3.783 1 98.62 84 LEU A N 1
ATOM 655 C CA . LEU A 1 84 ? -9.727 2.395 3.258 1 98.62 84 LEU A CA 1
ATOM 656 C C . LEU A 1 84 ? -9.344 1.445 4.391 1 98.62 84 LEU A C 1
ATOM 658 O O . LEU A 1 84 ? -9.617 0.245 4.316 1 98.62 84 LEU A O 1
ATOM 662 N N . SER A 1 85 ? -8.711 1.962 5.422 1 98.88 85 SER A N 1
ATOM 663 C CA . SER A 1 85 ? -8.312 1.136 6.559 1 98.88 85 SER A CA 1
ATOM 664 C C . SER A 1 85 ? -9.523 0.445 7.184 1 98.88 85 SER A C 1
ATOM 666 O O . SER A 1 85 ? -9.484 -0.756 7.461 1 98.88 85 SER A O 1
ATOM 668 N N . ILE A 1 86 ? -10.555 1.236 7.332 1 98.5 86 ILE A N 1
ATOM 669 C CA . ILE A 1 86 ? -11.758 0.729 7.98 1 98.5 86 ILE A CA 1
ATOM 670 C C . ILE A 1 86 ? -12.414 -0.325 7.094 1 98.5 86 ILE A C 1
ATOM 672 O O . ILE A 1 86 ? -12.703 -1.435 7.551 1 98.5 86 ILE A O 1
ATOM 676 N N . HIS A 1 87 ? -12.562 -0.07 5.855 1 98.06 87 HIS A N 1
ATOM 677 C CA . HIS A 1 87 ? -13.398 -0.903 4.992 1 98.06 87 HIS A CA 1
ATOM 678 C C . HIS A 1 87 ? -12.648 -2.15 4.539 1 98.06 87 HIS A C 1
ATOM 680 O O . HIS A 1 87 ? -13.25 -3.209 4.348 1 98.06 87 HIS A O 1
ATOM 686 N N . LEU A 1 88 ? -11.391 -2.016 4.391 1 98.06 88 LEU A N 1
ATOM 687 C CA . LEU A 1 88 ? -10.609 -3.166 3.963 1 98.06 88 LEU A CA 1
ATOM 688 C C . LEU A 1 88 ? -10.047 -3.924 5.164 1 98.06 88 LEU A C 1
ATOM 690 O O . LEU A 1 88 ? -9.484 -5.008 5.012 1 98.06 88 LEU A O 1
ATOM 694 N N . ARG A 1 89 ? -10.195 -3.357 6.332 1 98.44 89 ARG A N 1
ATOM 695 C CA . ARG A 1 89 ? -9.672 -3.928 7.57 1 98.44 89 ARG A CA 1
ATOM 696 C C . ARG A 1 89 ? -8.164 -4.16 7.473 1 98.44 89 ARG A C 1
ATOM 698 O O . ARG A 1 89 ? -7.684 -5.258 7.762 1 98.44 89 ARG A O 1
ATOM 705 N N . VAL A 1 90 ? -7.43 -3.129 7.137 1 98.62 90 VAL A N 1
ATOM 706 C CA . VAL A 1 90 ? -5.984 -3.189 6.953 1 98.62 90 VAL A CA 1
ATOM 707 C C . VAL A 1 90 ? -5.316 -2.053 7.723 1 98.62 90 VAL A C 1
ATOM 709 O O . VAL A 1 90 ? -5.949 -1.03 8 1 98.62 90 VAL A O 1
ATOM 712 N N . ASN A 1 91 ? -4.066 -2.275 8.109 1 98.88 91 ASN A N 1
ATOM 713 C CA . ASN A 1 91 ? -3.217 -1.126 8.406 1 98.88 91 ASN A CA 1
ATOM 714 C C . ASN A 1 91 ? -2.893 -0.328 7.148 1 98.88 91 ASN A C 1
ATOM 716 O O . ASN A 1 91 ? -2.836 -0.887 6.051 1 98.88 91 ASN A O 1
ATOM 720 N N . LEU A 1 92 ? -2.703 0.947 7.324 1 98.88 92 LEU A N 1
ATOM 721 C CA . LEU A 1 92 ? -2.393 1.78 6.168 1 98.88 92 LEU A CA 1
ATOM 722 C C . LEU A 1 92 ? -1.336 2.822 6.516 1 98.88 92 LEU A C 1
ATOM 724 O O . LEU A 1 92 ? -1.416 3.467 7.562 1 98.88 92 LEU A O 1
ATOM 728 N N . MET A 1 93 ? -0.319 2.887 5.672 1 98.88 93 MET A N 1
ATOM 729 C CA . MET A 1 93 ? 0.651 3.977 5.738 1 98.88 93 MET A CA 1
ATOM 730 C C . MET A 1 93 ? 0.564 4.859 4.5 1 98.88 93 MET A C 1
ATOM 732 O O . MET A 1 93 ? 0.603 4.359 3.373 1 98.88 93 MET A O 1
ATOM 736 N N . GLY A 1 94 ? 0.38 6.023 4.66 1 98.75 94 GLY A N 1
ATOM 737 C CA . GLY A 1 94 ? 0.52 7.051 3.639 1 98.75 94 GLY A CA 1
ATOM 738 C C . GLY A 1 94 ? 1.582 8.078 3.969 1 98.75 94 GLY A C 1
ATOM 739 O O . GLY A 1 94 ? 1.941 8.258 5.133 1 98.75 94 GLY A O 1
ATOM 740 N N . TYR A 1 95 ? 2.104 8.742 2.961 1 98.5 95 TYR A N 1
ATOM 741 C CA . TYR A 1 95 ? 3.158 9.727 3.189 1 98.5 95 TYR A CA 1
ATOM 742 C C . TYR A 1 95 ? 3.164 10.781 2.094 1 98.5 95 TYR A C 1
ATOM 744 O O . TYR A 1 95 ? 2.641 10.562 1.001 1 98.5 95 TYR A O 1
ATOM 752 N N . ASP A 1 96 ? 3.729 11.93 2.443 1 98.06 96 ASP A N 1
ATOM 753 C CA . ASP A 1 96 ? 4.031 12.953 1.45 1 98.06 96 ASP A CA 1
ATOM 754 C C . ASP A 1 96 ? 5.426 12.758 0.86 1 98.06 96 ASP A C 1
ATOM 756 O O . ASP A 1 96 ? 6.359 12.391 1.575 1 98.06 96 ASP A O 1
ATOM 760 N N . TYR A 1 97 ? 5.512 13.055 -0.414 1 95.75 97 TYR A N 1
ATOM 761 C CA . TYR A 1 97 ? 6.828 13.164 -1.033 1 95.75 97 TYR A CA 1
ATOM 762 C C . TYR A 1 97 ? 7.598 14.359 -0.48 1 95.75 97 TYR A C 1
ATOM 764 O O . TYR A 1 97 ? 7.004 15.266 0.115 1 95.75 97 TYR A O 1
ATOM 772 N N . SER A 1 98 ? 8.969 14.305 -0.673 1 95.38 98 SER A N 1
ATOM 773 C CA . SER A 1 98 ? 9.742 15.5 -0.362 1 95.38 98 SER A CA 1
ATOM 774 C C . SER A 1 98 ? 9.164 16.734 -1.051 1 95.38 98 SER A C 1
ATOM 776 O O . SER A 1 98 ? 8.789 16.672 -2.225 1 95.38 98 SER A O 1
ATOM 778 N N . GLY A 1 99 ? 8.953 17.828 -0.308 1 95.06 99 GLY A N 1
ATOM 779 C CA . GLY A 1 99 ? 8.453 19.078 -0.858 1 95.06 99 GLY A CA 1
ATOM 780 C C . GLY A 1 99 ? 6.938 19.172 -0.834 1 95.06 99 GLY A C 1
ATOM 781 O O . GLY A 1 99 ? 6.371 20.188 -1.215 1 95.06 99 GLY A O 1
ATOM 782 N N . TYR A 1 100 ? 6.273 18.156 -0.461 1 97.06 100 TYR A N 1
ATOM 783 C CA . TYR A 1 100 ? 4.82 18.156 -0.354 1 97.06 100 TYR A CA 1
ATOM 784 C C . TYR A 1 100 ? 4.375 18.438 1.077 1 97.06 100 TYR A C 1
ATOM 786 O O . TYR A 1 100 ? 5.039 18.016 2.031 1 97.06 100 TYR A O 1
ATOM 794 N N . GLY A 1 101 ? 3.193 19.031 1.204 1 98.12 101 GLY A N 1
ATOM 795 C CA . GLY A 1 101 ? 2.635 19.25 2.531 1 98.12 101 GLY A CA 1
ATOM 796 C C . GLY A 1 101 ? 3.607 19.906 3.49 1 98.12 101 GLY A C 1
ATOM 797 O O . GLY A 1 101 ? 4.102 21 3.223 1 98.12 101 GLY A O 1
ATOM 798 N N . GLN A 1 102 ? 3.945 19.188 4.559 1 98.31 102 GLN A N 1
ATOM 799 C CA . GLN A 1 102 ? 4.863 19.688 5.574 1 98.31 102 GLN A CA 1
ATOM 800 C C . GLN A 1 102 ? 6.199 18.953 5.527 1 98.31 102 GLN A C 1
ATOM 802 O O . GLN A 1 102 ? 6.98 19.016 6.477 1 98.31 102 GLN A O 1
ATOM 807 N N . SER A 1 103 ? 6.406 18.156 4.449 1 97.69 103 SER A N 1
ATOM 808 C CA . SER A 1 103 ? 7.691 17.5 4.223 1 97.69 103 SER A CA 1
ATOM 809 C C . SER A 1 103 ? 8.742 18.5 3.75 1 97.69 103 SER A C 1
ATOM 811 O O . SER A 1 103 ? 8.43 19.438 3.021 1 97.69 103 SER A O 1
ATOM 813 N N . SER A 1 104 ? 9.953 18.297 4.141 1 96.69 104 SER A N 1
ATOM 814 C CA . SER A 1 104 ? 11.039 19.188 3.727 1 96.69 104 SER A CA 1
ATOM 815 C C . SER A 1 104 ? 11.562 18.812 2.344 1 96.69 104 SER A C 1
ATOM 817 O O . SER A 1 104 ? 11.164 17.781 1.78 1 96.69 104 SER A O 1
ATOM 819 N N . GLY A 1 105 ? 12.383 19.766 1.803 1 93.69 105 GLY A N 1
ATOM 820 C CA . GLY A 1 105 ? 12.977 19.516 0.501 1 93.69 105 GLY A CA 1
ATOM 821 C C . GLY A 1 105 ? 12.18 20.109 -0.646 1 93.69 105 GLY A C 1
ATOM 822 O O . GLY A 1 105 ? 11.359 21 -0.442 1 93.69 105 GLY A O 1
ATOM 823 N N . LYS A 1 106 ? 12.57 19.703 -1.897 1 90 106 LYS A N 1
ATOM 824 C CA . LYS A 1 106 ? 11.891 20.172 -3.104 1 90 106 LYS A CA 1
ATOM 825 C C . LYS A 1 106 ? 11.266 19.016 -3.865 1 90 106 LYS A C 1
ATOM 827 O O . LYS A 1 106 ? 11.812 17.906 -3.893 1 90 106 LYS A O 1
ATOM 832 N N . PRO A 1 107 ? 10.078 19.391 -4.355 1 85.81 107 PRO A N 1
ATOM 833 C CA . PRO A 1 107 ? 9.492 18.328 -5.18 1 85.81 107 PRO A CA 1
ATOM 834 C C . PRO A 1 107 ? 10.414 17.875 -6.312 1 85.81 107 PRO A C 1
ATOM 836 O O . PRO A 1 107 ? 11.078 18.703 -6.938 1 85.81 107 PRO A O 1
ATOM 839 N N . SER A 1 108 ? 10.859 16.688 -6.312 1 70.62 108 SER A N 1
ATOM 840 C CA . SER A 1 108 ? 11.688 16.188 -7.402 1 70.62 108 SER A CA 1
ATOM 841 C C . SER A 1 108 ? 11.211 14.812 -7.875 1 70.62 108 SER A C 1
ATOM 843 O O . SER A 1 108 ? 10.438 14.148 -7.18 1 70.62 108 SER A O 1
ATOM 845 N N . GLU A 1 109 ? 11.383 14.484 -9.125 1 57.75 109 GLU A N 1
ATOM 846 C CA . GLU A 1 109 ? 11.07 13.18 -9.695 1 57.75 109 GLU A CA 1
ATOM 847 C C . GLU A 1 109 ? 11.766 12.062 -8.922 1 57.75 109 GLU A C 1
ATOM 849 O O . GLU A 1 109 ? 11.281 10.93 -8.891 1 57.75 109 GLU A O 1
ATOM 854 N N . GLN A 1 110 ? 12.898 12.344 -8.406 1 50.34 110 GLN A N 1
ATOM 855 C CA . GLN A 1 110 ? 13.789 11.297 -7.918 1 50.34 110 GLN A CA 1
ATOM 856 C C . GLN A 1 110 ? 13.141 10.484 -6.801 1 50.34 110 GLN A C 1
ATOM 858 O O . GLN A 1 110 ? 13.43 9.305 -6.629 1 50.34 110 GLN A O 1
ATOM 863 N N . ASN A 1 111 ? 12.375 11.078 -5.949 1 46.16 111 ASN A N 1
ATOM 864 C CA . ASN A 1 111 ? 12.086 10.477 -4.652 1 46.16 111 ASN A CA 1
ATOM 865 C C . ASN A 1 111 ? 11.102 9.312 -4.785 1 46.16 111 ASN A C 1
ATOM 867 O O . ASN A 1 111 ? 10.82 8.617 -3.807 1 46.16 111 ASN A O 1
ATOM 871 N N . THR A 1 112 ? 10.398 9.266 -5.832 1 42.88 112 THR A N 1
ATOM 872 C CA . THR A 1 112 ? 9.562 8.07 -5.898 1 42.88 112 THR A CA 1
ATOM 873 C C . THR A 1 112 ? 10.414 6.816 -6.035 1 42.88 112 THR A C 1
ATOM 875 O O . THR A 1 112 ? 10.141 5.797 -5.402 1 42.88 112 THR A O 1
ATOM 878 N N . TYR A 1 113 ? 11.094 6.48 -7.289 1 38.38 113 TYR A N 1
ATOM 879 C CA . TYR A 1 113 ? 11.844 5.273 -7.617 1 38.38 113 TYR A CA 1
ATOM 880 C C . TYR A 1 113 ? 13.289 5.383 -7.145 1 38.38 113 TYR A C 1
ATOM 882 O O . TYR A 1 113 ? 14.188 5.688 -7.934 1 38.38 113 TYR A O 1
ATOM 890 N N . SER A 1 114 ? 13.633 6.09 -6.113 1 35.72 114 SER A N 1
ATOM 891 C CA . SER A 1 114 ? 15.078 6.031 -5.914 1 35.72 114 SER A CA 1
ATOM 892 C C . SER A 1 114 ? 15.594 4.598 -5.988 1 35.72 114 SER A C 1
ATOM 894 O O . SER A 1 114 ? 15.477 3.842 -5.02 1 35.72 114 SER A O 1
ATOM 896 N N . ARG A 1 115 ? 15.273 3.906 -6.961 1 28.86 115 ARG A N 1
ATOM 897 C CA . ARG A 1 115 ? 15.594 2.525 -7.312 1 28.86 115 ARG A CA 1
ATOM 898 C C . ARG A 1 115 ? 17.094 2.268 -7.211 1 28.86 115 ARG A C 1
ATOM 900 O O . ARG A 1 115 ? 17.516 1.212 -6.738 1 28.86 115 ARG A O 1
ATOM 907 N N . TYR A 1 116 ? 17.969 2.689 -8.328 1 23.25 116 TYR A N 1
ATOM 908 C CA . TYR A 1 116 ? 19.266 2.049 -8.516 1 23.25 116 TYR A CA 1
ATOM 909 C C . TYR A 1 116 ? 20.25 2.514 -7.465 1 23.25 116 TYR A C 1
ATOM 911 O O . TYR A 1 116 ? 20.219 3.664 -7.023 1 23.25 116 TYR A O 1
ATOM 919 N N . MET B 1 1 ? 9.617 -20.484 22.547 1 23.91 1 MET B N 1
ATOM 920 C CA . MET B 1 1 ? 9.281 -21.219 21.328 1 23.91 1 MET B CA 1
ATOM 921 C C . MET B 1 1 ? 8.336 -20.406 20.453 1 23.91 1 MET B C 1
ATOM 923 O O . MET B 1 1 ? 7.477 -20.969 19.766 1 23.91 1 MET B O 1
ATOM 927 N N . ALA B 1 2 ? 8.172 -19.234 20.703 1 34.94 2 ALA B N 1
ATOM 928 C CA . ALA B 1 2 ? 7.172 -18.234 20.328 1 34.94 2 ALA B CA 1
ATOM 929 C C . ALA B 1 2 ? 7.047 -18.109 18.812 1 34.94 2 ALA B C 1
ATOM 931 O O . ALA B 1 2 ? 5.984 -17.75 18.297 1 34.94 2 ALA B O 1
ATOM 932 N N . ALA B 1 3 ? 8.164 -18.047 18.125 1 38.53 3 ALA B N 1
ATOM 933 C CA . ALA B 1 3 ? 8.375 -17.406 16.828 1 38.53 3 ALA B CA 1
ATOM 934 C C . ALA B 1 3 ? 7.914 -18.312 15.695 1 38.53 3 ALA B C 1
ATOM 936 O O . ALA B 1 3 ? 8.031 -17.953 14.523 1 38.53 3 ALA B O 1
ATOM 937 N N . LYS B 1 4 ? 7.898 -19.469 15.883 1 43.41 4 LYS B N 1
ATOM 938 C CA . LYS B 1 4 ? 7.645 -20.453 14.836 1 43.41 4 LYS B CA 1
ATOM 939 C C . LYS B 1 4 ? 6.258 -20.25 14.227 1 43.41 4 LYS B C 1
ATOM 941 O O . LYS B 1 4 ? 6.043 -20.562 13.055 1 43.41 4 LYS B O 1
ATOM 946 N N . PHE B 1 5 ? 5.406 -19.703 14.891 1 53.16 5 PHE B N 1
ATOM 947 C CA . PHE B 1 5 ? 3.963 -19.641 14.703 1 53.16 5 PHE B CA 1
ATOM 948 C C . PHE B 1 5 ? 3.549 -18.297 14.117 1 53.16 5 PHE B C 1
ATOM 950 O O . PHE B 1 5 ? 2.367 -17.938 14.133 1 53.16 5 PHE B O 1
ATOM 957 N N . ALA B 1 6 ? 4.602 -17.594 13.531 1 73.81 6 ALA B N 1
ATOM 958 C CA . ALA B 1 6 ? 4.363 -16.203 13.125 1 73.81 6 ALA B CA 1
ATOM 959 C C . ALA B 1 6 ? 4.148 -16.109 11.617 1 73.81 6 ALA B C 1
ATOM 961 O O . ALA B 1 6 ? 3.393 -15.25 11.148 1 73.81 6 ALA B O 1
ATOM 962 N N . PHE B 1 7 ? 4.641 -17.141 10.914 1 87 7 PHE B N 1
ATOM 963 C CA . PHE B 1 7 ? 4.453 -17.172 9.469 1 87 7 PHE B CA 1
ATOM 964 C C . PHE B 1 7 ? 3.895 -18.516 9.023 1 87 7 PHE B C 1
ATOM 966 O O . PHE B 1 7 ? 4.578 -19.547 9.125 1 87 7 PHE B O 1
ATOM 973 N N . PHE B 1 8 ? 2.688 -18.625 8.516 1 91.62 8 PHE B N 1
ATOM 974 C CA . PHE B 1 8 ? 2.008 -19.844 8.094 1 91.62 8 PHE B CA 1
ATOM 975 C C . PHE B 1 8 ? 1.533 -19.734 6.652 1 91.62 8 PHE B C 1
ATOM 977 O O . PHE B 1 8 ? 0.329 -19.719 6.387 1 91.62 8 PHE B O 1
ATOM 984 N N . PRO B 1 9 ? 2.438 -19.875 5.789 1 95.38 9 PRO B N 1
ATOM 985 C CA . PRO B 1 9 ? 1.999 -19.781 4.391 1 95.38 9 PRO B CA 1
ATOM 986 C C . PRO B 1 9 ? 1.143 -20.969 3.969 1 95.38 9 PRO B C 1
ATOM 988 O O . PRO B 1 9 ? 1.3 -22.078 4.504 1 95.38 9 PRO B O 1
ATOM 991 N N . PRO B 1 10 ? 0.249 -20.703 3.018 1 97.5 10 PRO B N 1
ATOM 992 C CA . PRO B 1 10 ? -0.509 -21.828 2.463 1 97.5 10 PRO B CA 1
ATOM 993 C C . PRO B 1 10 ? 0.39 -22.953 1.983 1 97.5 10 PRO B C 1
ATOM 995 O O . PRO B 1 10 ? 1.441 -22.719 1.388 1 97.5 10 PRO B O 1
ATOM 998 N N . ASN B 1 11 ? 0.046 -24.141 2.26 1 96.38 11 ASN B N 1
ATOM 999 C CA . ASN B 1 11 ? 0.745 -25.344 1.847 1 96.38 11 ASN B CA 1
ATOM 1000 C C . ASN B 1 11 ? -0.231 -26.438 1.405 1 96.38 11 ASN B C 1
ATOM 1002 O O . ASN B 1 11 ? -0.986 -26.969 2.221 1 96.38 11 ASN B O 1
ATOM 1006 N N . PRO B 1 12 ? -0.258 -26.781 0.245 1 97.75 12 PRO B N 1
ATOM 1007 C CA . PRO B 1 12 ? 0.612 -26.219 -0.797 1 97.75 12 PRO B CA 1
ATOM 1008 C C . PRO B 1 12 ? 0.267 -24.781 -1.153 1 97.75 12 PRO B C 1
ATOM 1010 O O . PRO B 1 12 ? -0.805 -24.297 -0.789 1 97.75 12 PRO B O 1
ATOM 1013 N N . PRO B 1 13 ? 1.217 -24.094 -1.877 1 98.62 13 PRO B N 1
ATOM 1014 C CA . PRO B 1 13 ? 0.881 -22.766 -2.375 1 98.62 13 PRO B CA 1
ATOM 1015 C C . PRO B 1 13 ? -0.389 -22.75 -3.223 1 98.62 13 PRO B C 1
ATOM 1017 O O . PRO B 1 13 ? -0.707 -23.75 -3.879 1 98.62 13 PRO B O 1
ATOM 1020 N N . SER B 1 14 ? -1.034 -21.594 -3.258 1 98.75 14 SER B N 1
ATOM 1021 C CA . SER B 1 14 ? -2.326 -21.516 -3.932 1 98.75 14 SER B CA 1
ATOM 1022 C C . SER B 1 14 ? -2.16 -21.203 -5.414 1 98.75 14 SER B C 1
ATOM 1024 O O . SER B 1 14 ? -3.146 -21.047 -6.137 1 98.75 14 SER B O 1
ATOM 1026 N N . TYR B 1 15 ? -0.976 -21.125 -5.887 1 98.81 15 TYR B N 1
ATOM 1027 C CA . TYR B 1 15 ? -0.693 -20.812 -7.285 1 98.81 15 TYR B CA 1
ATOM 1028 C C . TYR B 1 15 ? 0.662 -21.375 -7.703 1 98.81 15 TYR B C 1
ATOM 1030 O O . TYR B 1 15 ? 1.439 -21.828 -6.859 1 98.81 15 TYR B O 1
ATOM 1038 N N . LYS B 1 16 ? 0.965 -21.297 -8.961 1 98.75 16 LYS B N 1
ATOM 1039 C CA . LYS B 1 16 ? 2.27 -21.547 -9.57 1 98.75 16 LYS B CA 1
ATOM 1040 C C . LYS B 1 16 ? 2.645 -20.438 -10.539 1 98.75 16 LYS B C 1
ATOM 1042 O O . LYS B 1 16 ? 1.793 -19.641 -10.938 1 98.75 16 LYS B O 1
ATOM 1047 N N . VAL B 1 17 ? 3.908 -20.328 -10.812 1 98.75 17 VAL B N 1
ATOM 1048 C CA . VAL B 1 17 ? 4.398 -19.438 -11.844 1 98.75 17 VAL B CA 1
ATOM 1049 C C . VAL B 1 17 ? 4.852 -20.234 -13.062 1 98.75 17 VAL B C 1
ATOM 1051 O O . VAL B 1 17 ? 5.641 -21.172 -12.938 1 98.75 17 VAL B O 1
ATO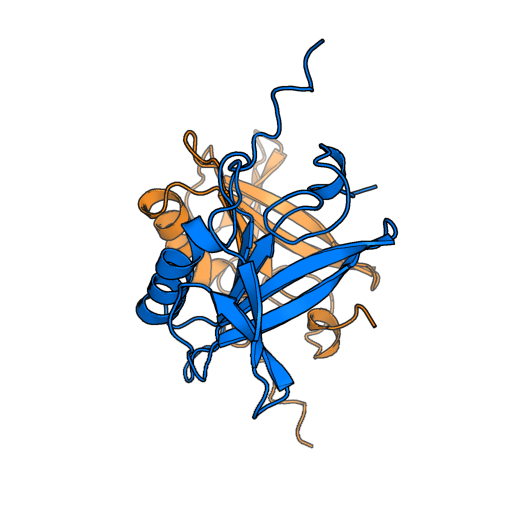M 1054 N N . VAL B 1 18 ? 4.309 -19.859 -14.148 1 98.25 18 VAL B N 1
ATOM 1055 C CA . VAL B 1 18 ? 4.691 -20.547 -15.383 1 98.25 18 VAL B CA 1
ATOM 1056 C C . VAL B 1 18 ? 5.145 -19.516 -16.422 1 98.25 18 VAL B C 1
ATOM 1058 O O . VAL B 1 18 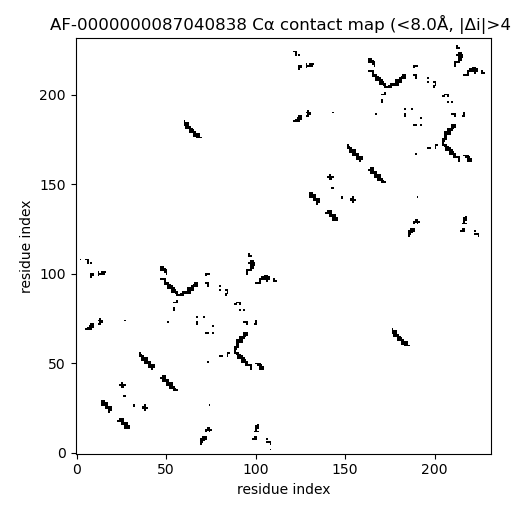? 4.73 -18.359 -16.375 1 98.25 18 VAL B O 1
ATOM 1061 N N . THR B 1 19 ? 5.949 -19.875 -17.281 1 98.06 19 THR B N 1
ATOM 1062 C CA . THR B 1 19 ? 6.375 -19.031 -18.391 1 98.06 19 THR B CA 1
ATOM 1063 C C . THR B 1 19 ? 5.52 -19.297 -19.625 1 98.06 19 THR B C 1
ATOM 1065 O O . THR B 1 19 ? 5.367 -20.438 -20.062 1 98.06 19 THR B O 1
ATOM 1068 N N . ASP B 1 20 ? 4.98 -18.281 -20.109 1 96.81 20 ASP B N 1
ATOM 1069 C CA . ASP B 1 20 ? 4.27 -18.422 -21.375 1 96.81 20 ASP B CA 1
ATOM 1070 C C . ASP B 1 20 ? 5.238 -18.688 -22.531 1 96.81 20 ASP B C 1
ATOM 1072 O O . ASP B 1 20 ? 6.105 -17.859 -22.828 1 96.81 20 ASP B O 1
ATOM 1076 N N . GLU B 1 21 ? 5.078 -19.75 -23.188 1 96.19 21 GLU B N 1
ATOM 1077 C CA . GLU B 1 21 ? 6.035 -20.188 -24.203 1 96.19 21 GLU B CA 1
ATOM 1078 C C . GLU B 1 21 ? 6.016 -19.266 -25.422 1 96.19 21 GLU B C 1
ATOM 1080 O O . GLU B 1 21 ? 7.031 -19.109 -26.094 1 96.19 21 GLU B O 1
ATOM 1085 N N . LEU B 1 22 ? 4.961 -18.703 -25.672 1 95.5 22 LEU B N 1
ATOM 1086 C CA . LEU B 1 22 ? 4.812 -17.859 -26.859 1 95.5 22 LEU B CA 1
ATOM 1087 C C . LEU B 1 22 ? 5.398 -16.469 -26.594 1 95.5 22 LEU B C 1
ATOM 1089 O O . LEU B 1 22 ? 6.09 -15.914 -27.453 1 95.5 22 LEU B O 1
ATOM 1093 N N . THR B 1 23 ? 5.238 -15.891 -25.453 1 95.38 23 THR B N 1
ATOM 1094 C CA . THR B 1 23 ? 5.582 -14.5 -25.203 1 95.38 23 THR B CA 1
ATOM 1095 C C . THR B 1 23 ? 6.789 -14.406 -24.266 1 95.38 23 THR B C 1
ATOM 1097 O O . THR B 1 23 ? 7.422 -13.352 -24.156 1 95.38 23 THR B O 1
ATOM 1100 N N . GLY B 1 24 ? 7.086 -15.453 -23.5 1 96.69 24 GLY B N 1
ATOM 1101 C CA . GLY B 1 24 ? 8.164 -15.438 -22.531 1 96.69 24 GLY B CA 1
ATOM 1102 C C . GLY B 1 24 ? 7.766 -14.805 -21.219 1 96.69 24 GLY B C 1
ATOM 1103 O O . GLY B 1 24 ? 8.586 -14.695 -20.297 1 96.69 24 GLY B O 1
ATOM 1104 N N . LEU B 1 25 ? 6.508 -14.43 -21.156 1 97.19 25 LEU B N 1
ATOM 1105 C CA . LEU B 1 25 ? 6.039 -13.742 -19.953 1 97.19 25 LEU B CA 1
ATOM 1106 C C . LEU B 1 25 ? 5.754 -14.734 -18.844 1 97.19 25 LEU B C 1
ATOM 1108 O O . LEU B 1 25 ? 5.355 -15.867 -19.094 1 97.19 25 LEU B O 1
ATOM 1112 N N . LEU B 1 26 ? 5.992 -14.242 -17.641 1 98.56 26 LEU B N 1
ATOM 1113 C CA . LEU B 1 26 ? 5.586 -15.031 -16.469 1 98.56 26 LEU B CA 1
ATOM 1114 C C . LEU B 1 26 ? 4.09 -14.875 -16.219 1 98.56 26 LEU B C 1
ATOM 1116 O O . LEU B 1 26 ? 3.547 -13.773 -16.328 1 98.56 26 LEU B O 1
ATOM 1120 N N . LEU B 1 27 ? 3.49 -15.992 -15.836 1 98.31 27 LEU B N 1
ATOM 1121 C CA . LEU B 1 27 ? 2.062 -16.016 -15.539 1 98.31 27 LEU B CA 1
ATOM 1122 C C . LEU B 1 27 ? 1.796 -16.734 -14.219 1 98.31 27 LEU B C 1
ATOM 1124 O O . LEU B 1 27 ? 2.547 -17.641 -13.836 1 98.31 27 LEU B O 1
ATOM 1128 N N . LEU B 1 28 ? 0.76 -16.297 -13.562 1 98.25 28 LEU B N 1
ATOM 1129 C CA . LEU B 1 28 ? 0.271 -17.047 -12.414 1 98.25 28 LEU B CA 1
ATOM 1130 C C . LEU B 1 28 ? -0.803 -18.047 -12.836 1 98.25 28 LEU B C 1
ATOM 1132 O O . LEU B 1 28 ? -1.804 -17.672 -13.445 1 98.25 28 LEU B O 1
ATOM 1136 N N . THR B 1 29 ? -0.589 -19.25 -12.625 1 97.94 29 THR B N 1
ATOM 1137 C CA . THR B 1 29 ? -1.631 -20.25 -12.844 1 97.94 29 THR B CA 1
ATOM 1138 C C . THR B 1 29 ? -2.281 -20.656 -11.523 1 97.94 29 THR B C 1
ATOM 1140 O O . THR B 1 29 ? -1.605 -20.734 -10.492 1 97.94 29 THR B O 1
ATOM 1143 N N . PRO B 1 30 ? -3.623 -20.828 -11.375 1 97.88 30 PRO B N 1
ATOM 1144 C CA . PRO B 1 30 ? -4.508 -21.031 -12.523 1 97.88 30 PRO B CA 1
ATOM 1145 C C . PRO B 1 30 ? -5.227 -19.766 -12.961 1 97.88 30 PRO B C 1
ATOM 1147 O O . PRO B 1 30 ? -6.277 -19.828 -13.602 1 97.88 30 PRO B O 1
ATOM 1150 N N . PHE B 1 31 ? -4.812 -18.578 -12.68 1 98 31 PHE B N 1
ATOM 1151 C CA . PHE B 1 31 ? -5.539 -17.344 -12.953 1 98 31 PHE B CA 1
ATOM 1152 C C . PHE B 1 31 ? -5.402 -16.953 -14.414 1 98 31 PHE B C 1
ATOM 1154 O O . PHE B 1 31 ? -4.363 -17.188 -15.039 1 98 31 PHE B O 1
ATOM 1161 N N . PRO B 1 32 ? -6.449 -16.375 -14.914 1 95.94 32 PRO B N 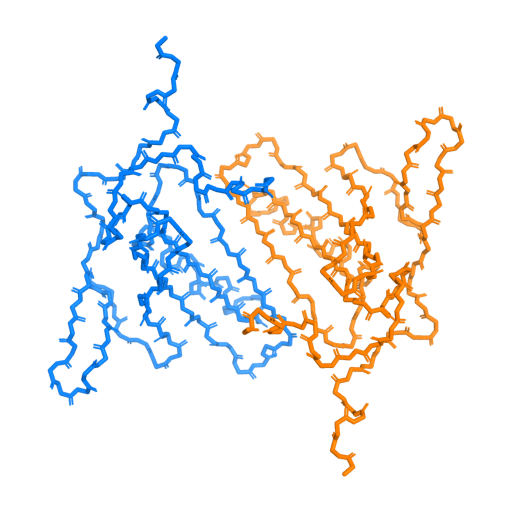1
ATOM 1162 C CA . PRO B 1 32 ? -6.352 -15.93 -16.312 1 95.94 32 PRO B CA 1
ATOM 1163 C C . PRO B 1 32 ? -5.285 -14.859 -16.516 1 95.94 32 PRO B C 1
ATOM 1165 O O . PRO B 1 32 ? -5.043 -14.047 -15.617 1 95.94 32 PRO B O 1
ATOM 1168 N N . GLN B 1 33 ? -4.723 -14.922 -17.719 1 94.81 33 GLN B N 1
ATOM 1169 C CA . GLN B 1 33 ? -3.785 -13.867 -18.094 1 94.81 33 GLN B CA 1
ATOM 1170 C C . GLN B 1 33 ? -4.512 -12.539 -18.297 1 94.81 33 GLN B C 1
ATOM 1172 O O . GLN B 1 33 ? -5.594 -12.508 -18.891 1 94.81 33 GLN B O 1
ATOM 1177 N N . ARG B 1 34 ? -3.902 -11.477 -17.797 1 96.75 34 ARG B N 1
ATOM 1178 C CA . ARG B 1 34 ? -4.406 -10.125 -17.984 1 96.75 34 ARG B CA 1
ATOM 1179 C C . ARG B 1 34 ? -3.32 -9.211 -18.547 1 96.75 34 ARG B C 1
ATOM 1181 O O . ARG B 1 34 ? -2.184 -9.219 -18.062 1 96.75 34 ARG B O 1
ATOM 1188 N N . GLU B 1 35 ? -3.674 -8.391 -19.484 1 96.19 35 GLU B N 1
ATOM 1189 C CA . GLU B 1 35 ? -2.703 -7.535 -20.156 1 96.19 35 GLU B CA 1
ATOM 1190 C C . GLU B 1 35 ? -2.133 -6.488 -19.203 1 96.19 35 GLU B C 1
ATOM 1192 O O . GLU B 1 35 ? -0.997 -6.043 -19.375 1 96.19 35 GLU B O 1
ATOM 1197 N N . ASN B 1 36 ? -2.908 -6.121 -18.281 1 98.38 36 ASN B N 1
ATOM 1198 C CA . ASN B 1 36 ? -2.477 -5.051 -17.391 1 98.38 36 ASN B CA 1
ATOM 1199 C C . ASN B 1 36 ? -1.826 -5.605 -16.125 1 98.38 36 ASN B C 1
ATOM 1201 O O . ASN B 1 36 ? -1.701 -4.898 -15.117 1 98.38 36 ASN B O 1
ATOM 1205 N N . VAL B 1 37 ? -1.562 -6.918 -16.125 1 98.69 37 VAL B N 1
ATOM 1206 C CA . VAL B 1 37 ? -0.912 -7.543 -14.977 1 98.69 37 VAL B CA 1
ATOM 1207 C C . VAL B 1 37 ? 0.469 -8.055 -15.383 1 98.69 37 VAL B C 1
ATOM 1209 O O . VAL B 1 37 ? 0.602 -8.805 -16.359 1 98.69 37 VAL B O 1
ATOM 1212 N N . GLU B 1 38 ? 1.412 -7.625 -14.672 1 98.69 38 GLU B N 1
ATOM 1213 C CA . GLU B 1 38 ? 2.777 -8.109 -14.844 1 98.69 38 GLU B CA 1
ATOM 1214 C C . GLU B 1 38 ? 3.219 -8.953 -13.648 1 98.69 38 GLU B C 1
ATOM 1216 O O . GLU B 1 38 ? 3.061 -8.539 -12.5 1 98.69 38 GLU B O 1
ATOM 1221 N N . VAL B 1 39 ? 3.691 -10.117 -13.914 1 98.81 39 VAL B N 1
ATOM 1222 C CA . VAL B 1 39 ? 4.293 -10.977 -12.898 1 98.81 39 VAL B CA 1
ATOM 1223 C C . VAL B 1 39 ? 5.812 -10.828 -12.922 1 98.81 39 VAL B C 1
ATOM 1225 O O . VAL B 1 39 ? 6.43 -10.891 -13.984 1 98.81 39 VAL B O 1
ATOM 1228 N N . LEU B 1 40 ? 6.402 -10.641 -11.766 1 98.56 40 LEU B N 1
ATOM 1229 C CA . LEU B 1 40 ? 7.824 -10.336 -11.664 1 98.56 40 LEU B CA 1
ATOM 1230 C C . LEU B 1 40 ? 8.5 -11.25 -10.648 1 98.56 40 LEU B C 1
ATOM 1232 O O . LEU B 1 40 ? 7.867 -11.711 -9.695 1 98.56 40 LEU B O 1
ATOM 1236 N N . LYS B 1 41 ? 9.742 -11.5 -10.867 1 98.25 41 LYS B N 1
ATOM 1237 C CA . LYS B 1 41 ? 10.664 -12.039 -9.867 1 98.25 41 LYS B CA 1
ATOM 1238 C C . LYS B 1 41 ? 11.703 -10.992 -9.461 1 98.25 41 LYS B C 1
ATOM 1240 O O . LYS B 1 41 ? 12.445 -10.484 -10.305 1 98.25 41 LYS B O 1
ATOM 1245 N N . LEU B 1 42 ? 11.734 -10.742 -8.227 1 97.69 42 LEU B N 1
ATOM 1246 C CA . LEU B 1 42 ? 12.578 -9.656 -7.738 1 97.69 42 LEU B CA 1
ATOM 1247 C C . LEU B 1 42 ? 13.602 -10.172 -6.73 1 97.69 42 LEU B C 1
ATOM 1249 O O . LEU B 1 42 ? 13.258 -10.938 -5.828 1 97.69 42 LEU B O 1
ATOM 1253 N N . PRO B 1 43 ? 14.852 -9.711 -6.812 1 96.19 43 PRO B N 1
ATOM 1254 C CA . PRO B 1 43 ? 15.836 -10.062 -5.789 1 96.19 43 PRO B CA 1
ATOM 1255 C C . PRO B 1 43 ? 15.656 -9.266 -4.496 1 96.19 43 PRO B C 1
ATOM 1257 O O . PRO B 1 43 ? 15.188 -8.125 -4.531 1 96.19 43 PRO B O 1
ATOM 1260 N N . THR B 1 44 ? 15.891 -9.922 -3.441 1 92.94 44 THR B N 1
ATOM 1261 C CA . THR B 1 44 ? 15.914 -9.211 -2.166 1 92.94 44 THR B CA 1
ATOM 1262 C C . THR B 1 44 ? 17.344 -8.992 -1.691 1 92.94 44 THR B C 1
ATOM 1264 O O . THR B 1 44 ? 18.281 -9.586 -2.234 1 92.94 44 THR B O 1
ATOM 1267 N N . ARG B 1 45 ? 17.453 -8.133 -0.692 1 88.31 45 ARG B N 1
ATOM 1268 C CA . ARG B 1 45 ? 18.781 -7.848 -0.134 1 88.31 45 ARG B CA 1
ATOM 1269 C C . ARG B 1 45 ? 19.375 -9.094 0.512 1 88.31 45 ARG B C 1
ATOM 1271 O O . ARG B 1 45 ? 20.594 -9.219 0.605 1 88.31 45 ARG B O 1
ATOM 1278 N N . SER B 1 46 ? 18.594 -10.008 0.933 1 89.12 46 SER B N 1
ATOM 1279 C CA . SER B 1 46 ? 19.047 -11.211 1.615 1 89.12 46 SER B CA 1
ATOM 1280 C C . SER B 1 46 ? 19.422 -12.297 0.618 1 89.12 46 SER B C 1
ATOM 1282 O O . SER B 1 46 ? 19.797 -13.406 1.012 1 89.12 46 SER B O 1
ATOM 1284 N N . GLY B 1 47 ? 19.281 -11.977 -0.611 1 91.12 47 GLY B N 1
ATOM 1285 C CA . GLY B 1 47 ? 19.734 -12.914 -1.624 1 91.12 47 GLY B CA 1
ATOM 1286 C C . GLY B 1 47 ? 18.641 -13.836 -2.125 1 91.12 47 GLY B C 1
ATOM 1287 O O . GLY B 1 47 ? 18.906 -14.75 -2.908 1 91.12 47 GLY B O 1
ATOM 1288 N N . THR B 1 48 ? 17.469 -13.586 -1.614 1 94.56 48 THR B N 1
ATOM 1289 C CA . THR B 1 48 ? 16.344 -14.383 -2.105 1 94.56 48 THR B CA 1
ATOM 1290 C C . THR B 1 48 ? 15.656 -13.68 -3.271 1 94.56 48 THR B C 1
ATOM 1292 O O . THR B 1 48 ? 15.945 -12.516 -3.561 1 94.56 48 THR B O 1
ATOM 1295 N N . GLU B 1 49 ? 14.859 -14.484 -3.98 1 97.25 49 GLU B N 1
ATOM 1296 C CA . GLU B 1 49 ? 13.992 -13.961 -5.035 1 97.25 49 GLU B CA 1
ATOM 1297 C C . GLU B 1 49 ? 12.523 -14.086 -4.652 1 97.25 49 GLU B C 1
ATOM 1299 O O . GLU B 1 49 ? 12.062 -15.164 -4.27 1 97.25 49 GLU B O 1
ATOM 1304 N N . ILE B 1 50 ? 11.812 -13 -4.816 1 97.88 50 ILE B N 1
ATOM 1305 C CA . ILE B 1 50 ? 10.398 -13.062 -4.449 1 97.88 50 ILE B CA 1
ATOM 1306 C C . ILE B 1 50 ? 9.531 -12.828 -5.684 1 97.88 50 ILE B C 1
ATOM 1308 O O . ILE B 1 50 ? 9.961 -12.164 -6.629 1 97.88 50 ILE B O 1
ATOM 1312 N N . VAL B 1 51 ? 8.305 -13.398 -5.652 1 98.75 51 VAL B N 1
ATOM 1313 C CA . VAL B 1 51 ? 7.336 -13.203 -6.73 1 98.75 51 VAL B CA 1
ATOM 1314 C C . VAL B 1 51 ? 6.426 -12.023 -6.398 1 98.75 51 VAL B C 1
ATOM 1316 O O . VAL B 1 51 ? 5.953 -11.891 -5.266 1 98.75 51 VAL B O 1
ATOM 1319 N N . ALA B 1 52 ? 6.238 -11.148 -7.391 1 98.81 52 ALA B N 1
ATOM 1320 C CA . ALA B 1 52 ? 5.371 -9.984 -7.254 1 98.81 52 ALA B CA 1
ATOM 1321 C C . ALA B 1 52 ? 4.445 -9.844 -8.461 1 98.81 52 ALA B C 1
ATOM 1323 O O . ALA B 1 52 ? 4.711 -10.414 -9.523 1 98.81 52 ALA B O 1
ATOM 1324 N N . VAL B 1 53 ? 3.348 -9.172 -8.219 1 98.88 53 VAL B N 1
ATOM 1325 C CA . VAL B 1 53 ? 2.471 -8.773 -9.32 1 98.88 53 VAL B CA 1
ATOM 1326 C C . VAL B 1 53 ? 2.314 -7.254 -9.328 1 98.88 53 VAL B C 1
ATOM 1328 O O . VAL B 1 53 ? 2.207 -6.629 -8.266 1 98.88 53 VAL B O 1
ATOM 1331 N N . TYR B 1 54 ? 2.404 -6.703 -10.469 1 98.94 54 TYR B N 1
ATOM 1332 C CA . TYR B 1 54 ? 2.123 -5.289 -10.68 1 98.94 54 TYR B CA 1
ATOM 1333 C C . TYR B 1 54 ? 0.925 -5.102 -11.602 1 98.94 54 TYR B C 1
ATOM 1335 O O . TYR B 1 54 ? 0.922 -5.59 -12.734 1 98.94 54 TYR B O 1
ATOM 1343 N N . ILE B 1 55 ? -0.09 -4.438 -11.094 1 98.88 55 ILE B N 1
ATOM 1344 C CA . ILE B 1 55 ? -1.331 -4.188 -11.82 1 98.88 55 ILE B CA 1
ATOM 1345 C C . ILE B 1 55 ? -1.427 -2.707 -12.18 1 98.88 55 ILE B C 1
ATOM 1347 O O . ILE B 1 55 ? -1.404 -1.845 -11.297 1 98.88 55 ILE B O 1
ATOM 1351 N N . ARG B 1 56 ? -1.591 -2.492 -13.438 1 98.75 56 ARG B N 1
ATOM 1352 C CA . ARG B 1 56 ? -1.704 -1.117 -13.914 1 98.75 56 ARG B CA 1
ATOM 1353 C C . ARG B 1 56 ? -3.162 -0.739 -14.148 1 98.75 56 ARG B C 1
ATOM 1355 O O . ARG B 1 56 ? -3.939 -1.541 -14.672 1 98.75 56 ARG B O 1
ATOM 1362 N N . HIS B 1 57 ? -3.469 0.43 -13.75 1 98.81 57 HIS B N 1
ATOM 1363 C CA . HIS B 1 57 ? -4.742 1.035 -14.125 1 98.81 57 HIS B CA 1
ATOM 1364 C C . HIS B 1 57 ? -4.527 2.262 -15.008 1 98.81 57 HIS B C 1
ATOM 1366 O O . HIS B 1 57 ? -3.732 3.143 -14.672 1 98.81 57 HIS B O 1
ATOM 1372 N N . PRO B 1 58 ? -5.234 2.379 -16.047 1 97.88 58 PRO B N 1
ATOM 1373 C CA . PRO B 1 58 ? -4.973 3.436 -17.031 1 97.88 58 PRO B CA 1
ATOM 1374 C C . PRO B 1 58 ? -5.18 4.836 -16.453 1 97.88 58 PRO B C 1
ATOM 1376 O O . PRO B 1 58 ? -4.531 5.789 -16.891 1 97.88 58 PRO B O 1
ATOM 1379 N N . MET B 1 59 ? -5.992 5.012 -15.555 1 97.81 59 MET B N 1
ATOM 1380 C CA . MET B 1 59 ? -6.305 6.328 -15.008 1 97.81 59 MET B CA 1
ATOM 1381 C C . MET B 1 59 ? -5.59 6.551 -13.68 1 97.81 59 MET B C 1
ATOM 1383 O O . MET B 1 59 ? -5.91 7.488 -12.945 1 97.81 59 MET B O 1
ATOM 1387 N N . ALA B 1 60 ? -4.703 5.652 -13.383 1 98.19 60 ALA B N 1
ATOM 1388 C CA . ALA B 1 60 ? -4.098 5.715 -12.055 1 98.19 60 ALA B CA 1
ATOM 1389 C C . ALA B 1 60 ? -3.186 6.93 -11.922 1 98.19 60 ALA B C 1
ATOM 1391 O O . ALA B 1 60 ? -2.373 7.203 -12.812 1 98.19 60 ALA B O 1
ATOM 1392 N N . THR B 1 61 ? -3.354 7.629 -10.781 1 96.56 61 THR B N 1
ATOM 1393 C CA . THR B 1 61 ? -2.416 8.68 -10.398 1 96.56 61 THR B CA 1
ATOM 1394 C C . THR B 1 61 ? -1.67 8.305 -9.117 1 96.56 61 THR B C 1
ATOM 1396 O O . THR B 1 61 ? -0.728 8.992 -8.719 1 96.56 61 THR B O 1
ATOM 1399 N N . SER B 1 62 ? -2.146 7.164 -8.5 1 97.62 62 SER B N 1
ATOM 1400 C CA . SER B 1 62 ? -1.584 6.668 -7.246 1 97.62 62 SER B CA 1
ATOM 1401 C C . SER B 1 62 ? -1.208 5.195 -7.355 1 97.62 62 SER B C 1
ATOM 1403 O O . SER B 1 62 ? -1.657 4.5 -8.273 1 97.62 62 SER B O 1
ATOM 1405 N N . THR B 1 63 ? -0.372 4.785 -6.434 1 98.31 63 THR B N 1
ATOM 1406 C CA . THR B 1 63 ? 0.056 3.391 -6.391 1 98.31 63 THR B CA 1
ATOM 1407 C C . THR B 1 63 ? -0.074 2.828 -4.98 1 98.31 63 THR B C 1
ATOM 1409 O O . THR B 1 63 ? 0.278 3.494 -4.004 1 98.31 63 THR B O 1
ATOM 1412 N N . LEU B 1 64 ? -0.656 1.603 -4.891 1 98.56 64 LEU B N 1
ATOM 1413 C CA . LEU B 1 64 ? -0.771 0.848 -3.648 1 98.56 64 LEU B CA 1
ATOM 1414 C C . LEU B 1 64 ? 0.241 -0.293 -3.609 1 98.56 64 LEU B C 1
ATOM 1416 O O . LEU B 1 64 ? 0.36 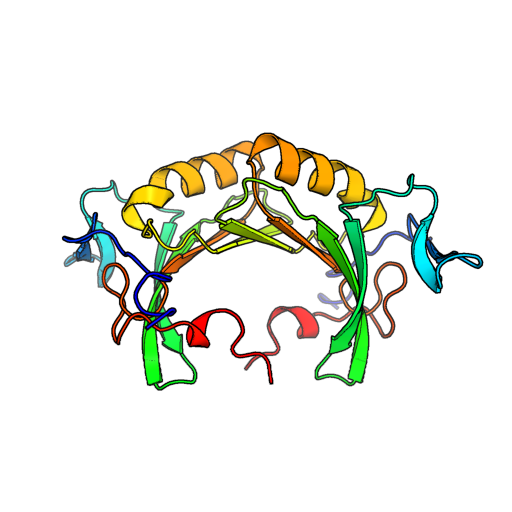-1.055 -4.57 1 98.56 64 LEU B O 1
ATOM 1420 N N . LEU B 1 65 ? 1.045 -0.304 -2.574 1 98.69 65 LEU B N 1
ATOM 1421 C CA . LEU B 1 65 ? 1.803 -1.506 -2.242 1 98.69 65 LEU B CA 1
ATOM 1422 C C . LEU B 1 65 ? 1.108 -2.299 -1.14 1 98.69 65 LEU B C 1
ATOM 1424 O O . LEU B 1 65 ? 0.847 -1.768 -0.059 1 98.69 65 LEU B O 1
ATOM 1428 N N . TYR B 1 66 ? 0.784 -3.535 -1.435 1 98.62 66 TYR B N 1
ATOM 1429 C CA . TYR B 1 66 ? -0.009 -4.359 -0.53 1 98.62 66 TYR B CA 1
ATOM 1430 C C . TYR B 1 66 ? 0.831 -5.492 0.052 1 98.62 66 TYR B C 1
ATOM 1432 O O . TYR B 1 66 ? 1.287 -6.375 -0.679 1 98.62 66 TYR B O 1
ATOM 1440 N N . SER B 1 67 ? 1.037 -5.457 1.345 1 97.81 67 SER B N 1
ATOM 1441 C CA . SER B 1 67 ? 1.66 -6.551 2.08 1 97.81 67 SER B CA 1
ATOM 1442 C C . SER B 1 67 ? 0.611 -7.453 2.721 1 97.81 67 SER B C 1
ATOM 1444 O O . SER B 1 67 ? -0.058 -7.059 3.678 1 97.81 67 SER B O 1
ATOM 1446 N N . HIS B 1 68 ? 0.544 -8.625 2.213 1 97.94 68 HIS B N 1
ATOM 1447 C CA . HIS B 1 68 ? -0.489 -9.539 2.68 1 97.94 68 HIS B CA 1
ATOM 1448 C C . HIS B 1 68 ? -0.133 -10.125 4.043 1 97.94 68 HIS B C 1
ATOM 1450 O O . HIS B 1 68 ? 1.004 -9.992 4.5 1 97.94 68 HIS B O 1
ATOM 1456 N N . GLY B 1 69 ? -1.142 -10.727 4.676 1 96.25 69 GLY B N 1
ATOM 1457 C CA . GLY B 1 69 ? -0.95 -11.328 5.984 1 96.25 69 GLY B CA 1
ATOM 1458 C C . GLY B 1 69 ? -0.147 -12.617 5.934 1 96.25 69 GLY B C 1
ATOM 1459 O O . GLY B 1 69 ? 0.051 -13.188 4.863 1 96.25 69 GLY B O 1
ATOM 1460 N N . ASN B 1 70 ? 0.219 -13.094 7.035 1 94.81 70 ASN B N 1
ATOM 1461 C CA . ASN B 1 70 ? 1.166 -14.195 7.145 1 94.81 70 ASN B CA 1
ATOM 1462 C C . ASN B 1 70 ? 0.504 -15.531 6.828 1 94.81 70 ASN B C 1
ATOM 1464 O O . ASN B 1 70 ? 1.187 -16.547 6.684 1 94.81 70 ASN B O 1
ATOM 1468 N N . ALA B 1 71 ? -0.775 -15.578 6.695 1 95.69 71 ALA B N 1
ATOM 1469 C CA . ALA B 1 71 ? -1.47 -16.828 6.41 1 95.69 71 ALA B CA 1
ATOM 1470 C C . ALA B 1 71 ? -1.979 -16.859 4.973 1 95.69 71 ALA B C 1
ATOM 1472 O O . ALA B 1 71 ? -2.766 -17.734 4.605 1 95.69 71 ALA B O 1
ATOM 1473 N N . ALA B 1 72 ? -1.594 -15.938 4.172 1 97.69 72 ALA B N 1
ATOM 1474 C CA . ALA B 1 72 ? -2.002 -15.852 2.771 1 97.69 72 ALA B CA 1
ATOM 1475 C C . ALA B 1 72 ? -0.788 -15.828 1.848 1 97.69 72 ALA B C 1
ATOM 1477 O O . ALA B 1 72 ? 0.347 -15.688 2.307 1 97.69 72 ALA B O 1
ATOM 1478 N N . ASP B 1 73 ? -1.083 -16.047 0.566 1 98.31 73 ASP B N 1
ATOM 1479 C CA . ASP B 1 73 ? -0.078 -15.805 -0.464 1 98.31 73 ASP B CA 1
ATOM 1480 C C . ASP B 1 73 ? -0.68 -15.062 -1.653 1 98.31 73 ASP B C 1
ATOM 1482 O O . ASP B 1 73 ? -1.859 -14.703 -1.637 1 98.31 73 ASP B O 1
ATOM 1486 N N . LEU B 1 74 ? 0.106 -14.766 -2.68 1 98.69 74 LEU B N 1
ATOM 1487 C CA . LEU B 1 74 ? -0.272 -13.961 -3.836 1 98.69 74 LEU B CA 1
ATOM 1488 C C . LEU B 1 74 ? -1.491 -14.555 -4.535 1 98.69 74 LEU B C 1
ATOM 1490 O O . LEU B 1 74 ? -2.359 -13.812 -5.008 1 98.69 74 LEU B O 1
ATOM 1494 N N . GLY B 1 75 ? -1.473 -15.875 -4.672 1 98.81 75 GLY B N 1
ATOM 1495 C CA . GLY B 1 75 ? -2.607 -16.5 -5.34 1 98.81 75 GLY B CA 1
ATOM 1496 C C . GLY B 1 75 ? -3.928 -16.219 -4.645 1 98.81 75 GLY B C 1
ATOM 1497 O O . GLY B 1 75 ? -4.93 -15.93 -5.301 1 98.81 75 GLY B O 1
ATOM 1498 N N . GLN B 1 76 ? -3.906 -16.266 -3.33 1 98.56 76 GLN B N 1
ATOM 1499 C CA . GLN B 1 76 ? -5.117 -16.016 -2.553 1 98.56 76 GLN B CA 1
ATOM 1500 C C . GLN B 1 76 ? -5.531 -14.555 -2.621 1 98.56 76 GLN B C 1
ATOM 1502 O O . GLN B 1 76 ? -6.711 -14.227 -2.488 1 98.56 76 GLN B O 1
ATOM 1507 N N . MET B 1 77 ? -4.57 -13.688 -2.891 1 98.62 77 MET B N 1
ATOM 1508 C CA . MET B 1 77 ? -4.82 -12.25 -2.865 1 98.62 77 MET B CA 1
ATOM 1509 C C . MET B 1 77 ? -5.082 -11.719 -4.27 1 98.62 77 MET B C 1
ATOM 1511 O O . MET B 1 77 ? -5.594 -10.609 -4.434 1 98.62 77 MET B O 1
ATOM 1515 N N . TYR B 1 78 ? -4.816 -12.5 -5.266 1 98.75 78 TYR B N 1
ATOM 1516 C CA . TYR B 1 78 ? -4.742 -12.047 -6.648 1 98.75 78 TYR B CA 1
ATOM 1517 C C . TYR B 1 78 ? -6.031 -11.352 -7.066 1 98.75 78 TYR B C 1
ATOM 1519 O O . TYR B 1 78 ? -6.008 -10.227 -7.566 1 98.75 78 TYR B O 1
ATOM 1527 N N . GLU B 1 79 ? -7.172 -12 -6.875 1 98.44 79 GLU B N 1
ATOM 1528 C CA . GLU B 1 79 ? -8.445 -11.422 -7.293 1 98.44 79 GLU B CA 1
ATOM 1529 C C . GLU B 1 79 ? -8.75 -10.141 -6.523 1 98.44 79 GLU B C 1
ATOM 1531 O O . GLU B 1 79 ? -9.297 -9.188 -7.082 1 98.44 79 GLU B O 1
ATOM 1536 N N . LEU B 1 80 ? -8.445 -10.164 -5.234 1 98.06 80 LEU B N 1
ATOM 1537 C CA . LEU B 1 80 ? -8.633 -8.953 -4.441 1 98.06 80 LEU B CA 1
ATOM 1538 C C . LEU B 1 80 ? -7.812 -7.797 -5.008 1 98.06 80 LEU B C 1
ATOM 1540 O O . LEU B 1 80 ? -8.305 -6.672 -5.113 1 98.06 80 LEU B O 1
ATOM 1544 N N . PHE B 1 81 ? -6.598 -8.062 -5.383 1 98.81 81 PHE B N 1
ATOM 1545 C CA . PHE B 1 81 ? -5.727 -7.035 -5.934 1 98.81 81 PHE B CA 1
ATOM 1546 C C . PHE B 1 81 ? -6.328 -6.438 -7.199 1 98.81 81 PHE B C 1
ATOM 1548 O O . PHE B 1 81 ? -6.332 -5.215 -7.375 1 98.81 81 PHE B O 1
ATOM 1555 N N . ILE B 1 82 ? -6.777 -7.324 -8.047 1 98.75 82 ILE B N 1
ATOM 1556 C CA . ILE B 1 82 ? -7.398 -6.871 -9.289 1 98.75 82 ILE B CA 1
ATOM 1557 C C . ILE B 1 82 ? -8.5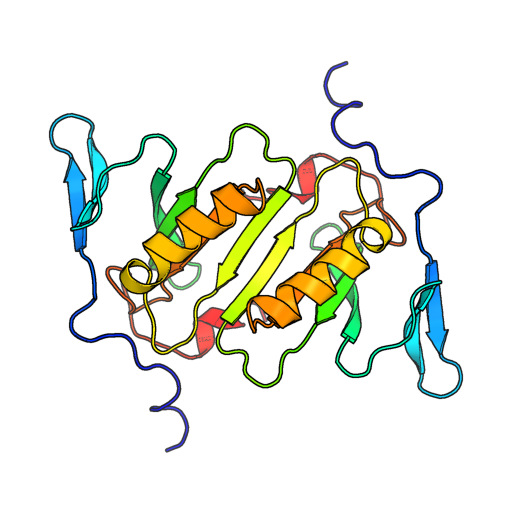86 -5.965 -8.977 1 98.75 82 ILE B C 1
ATOM 1559 O O . ILE B 1 82 ? -8.703 -4.871 -9.539 1 98.75 82 ILE B O 1
ATOM 1563 N N . GLU B 1 83 ? -9.43 -6.359 -8.047 1 98.44 83 GLU B N 1
ATOM 1564 C CA . GLU B 1 83 ? -10.617 -5.59 -7.676 1 98.44 83 GLU B CA 1
ATOM 1565 C C . GLU B 1 83 ? -10.227 -4.242 -7.074 1 98.44 83 GLU B C 1
ATOM 1567 O O . GLU B 1 83 ? -10.844 -3.219 -7.387 1 98.44 83 GLU B O 1
ATOM 1572 N N . LEU B 1 84 ? -9.305 -4.227 -6.207 1 98.62 84 LEU B N 1
ATOM 1573 C CA . LEU B 1 84 ? -8.859 -2.979 -5.602 1 98.62 84 LEU B CA 1
ATOM 1574 C C . LEU B 1 84 ? -8.359 -2.004 -6.66 1 98.62 84 LEU B C 1
ATOM 1576 O O . LEU B 1 84 ? -8.695 -0.82 -6.633 1 98.62 84 LEU B O 1
ATOM 1580 N N . SER B 1 85 ? -7.543 -2.475 -7.574 1 98.88 85 SER B N 1
ATOM 1581 C CA . SER B 1 85 ? -7.016 -1.625 -8.633 1 98.88 85 SER B CA 1
ATOM 1582 C C . SER B 1 85 ? -8.141 -0.995 -9.445 1 98.88 85 SER B C 1
ATOM 1584 O O . SER B 1 85 ? -8.125 0.208 -9.719 1 98.88 85 SER B O 1
ATOM 1586 N N . ILE B 1 86 ? -9.094 -1.835 -9.758 1 98.5 86 ILE B N 1
ATOM 1587 C CA . ILE B 1 86 ? -10.203 -1.389 -10.594 1 98.5 86 ILE B CA 1
ATOM 1588 C C . ILE B 1 86 ? -11.047 -0.374 -9.828 1 98.5 86 ILE B C 1
ATOM 1590 O O . ILE B 1 86 ? -11.312 0.724 -10.328 1 98.5 86 ILE B O 1
ATOM 1594 N N . HIS B 1 87 ? -11.383 -0.646 -8.633 1 98 87 HIS B N 1
ATOM 1595 C CA . HIS B 1 87 ? -12.383 0.138 -7.922 1 98 87 HIS B CA 1
ATOM 1596 C C . HIS B 1 87 ? -11.781 1.42 -7.355 1 98 87 HIS B C 1
ATOM 1598 O O . HIS B 1 87 ? -12.461 2.445 -7.27 1 98 87 HIS B O 1
ATOM 1604 N N . LEU B 1 88 ? -10.562 1.344 -7.004 1 98 88 LEU B N 1
ATOM 1605 C CA . LEU B 1 88 ? -9.922 2.531 -6.457 1 98 88 LEU B CA 1
ATOM 1606 C C . LEU B 1 88 ? -9.219 3.324 -7.555 1 98 88 LEU B C 1
ATOM 1608 O O . LEU B 1 88 ? -8.742 4.434 -7.316 1 98 88 LEU B O 1
ATOM 1612 N N . ARG B 1 89 ? -9.156 2.766 -8.734 1 98.44 89 ARG B N 1
ATOM 1613 C CA . ARG B 1 89 ? -8.469 3.373 -9.875 1 98.44 89 ARG B CA 1
ATOM 1614 C C . ARG B 1 89 ? -7.016 3.686 -9.539 1 98.44 89 ARG B C 1
ATOM 1616 O O . ARG B 1 89 ? -6.551 4.809 -9.75 1 98.44 89 ARG B O 1
ATOM 1623 N N . VAL B 1 90 ? -6.289 2.684 -9.07 1 98.62 90 VAL B N 1
ATOM 1624 C CA . VAL B 1 90 ? -4.898 2.818 -8.656 1 98.62 90 VAL B CA 1
ATOM 1625 C C . VAL B 1 90 ? -4.055 1.72 -9.305 1 98.62 90 VAL B C 1
ATOM 1627 O O . VAL B 1 90 ? -4.578 0.667 -9.68 1 98.62 90 VAL B O 1
ATOM 1630 N N . ASN B 1 91 ? -2.76 2.021 -9.5 1 98.88 91 ASN B N 1
ATOM 1631 C CA . ASN B 1 91 ? -1.814 0.921 -9.656 1 98.88 91 ASN B CA 1
ATOM 1632 C C . ASN B 1 91 ? -1.651 0.137 -8.359 1 98.88 91 ASN B C 1
ATOM 1634 O O . ASN B 1 91 ? -1.801 0.694 -7.266 1 98.88 91 ASN B O 1
ATOM 1638 N N . LEU B 1 92 ? -1.37 -1.137 -8.492 1 98.88 92 LEU B N 1
ATOM 1639 C CA . LEU B 1 92 ? -1.202 -1.955 -7.297 1 98.88 92 LEU B CA 1
ATOM 1640 C C . LEU B 1 92 ? -0.048 -2.936 -7.469 1 98.88 92 LEU B C 1
ATOM 1642 O O . LEU B 1 92 ? 0.076 -3.58 -8.516 1 98.88 92 LEU B O 1
ATOM 1646 N N . MET B 1 93 ? 0.826 -2.939 -6.477 1 98.88 93 MET B N 1
ATOM 1647 C CA . MET B 1 93 ? 1.853 -3.975 -6.383 1 98.88 93 MET B CA 1
ATOM 1648 C C . MET B 1 93 ? 1.617 -4.867 -5.168 1 98.88 93 MET B C 1
ATOM 1650 O O . MET B 1 93 ? 1.451 -4.371 -4.051 1 98.88 93 MET B O 1
ATOM 1654 N N . GLY B 1 94 ? 1.528 -6.047 -5.355 1 98.75 94 GLY B N 1
ATOM 1655 C CA . GLY B 1 94 ? 1.558 -7.07 -4.32 1 98.75 94 GLY B CA 1
ATOM 1656 C C . GLY B 1 94 ? 2.715 -8.039 -4.473 1 98.75 94 GLY B C 1
ATOM 1657 O O . GLY B 1 94 ? 3.266 -8.188 -5.562 1 98.75 94 GLY B O 1
ATOM 1658 N N . TYR B 1 95 ? 3.105 -8.68 -3.391 1 98.5 95 TYR B N 1
ATOM 1659 C CA . TYR B 1 95 ? 4.234 -9.602 -3.443 1 98.5 95 TYR B CA 1
ATOM 1660 C C . TYR B 1 95 ? 4.125 -10.664 -2.355 1 98.5 95 TYR B C 1
ATOM 1662 O O . TYR B 1 95 ? 3.426 -10.469 -1.359 1 98.5 95 TYR B O 1
ATOM 1670 N N . ASP B 1 96 ? 4.793 -11.773 -2.598 1 98.06 96 ASP B N 1
ATOM 1671 C CA . ASP B 1 96 ? 4.984 -12.781 -1.563 1 98.06 96 ASP B CA 1
ATOM 1672 C C . ASP B 1 96 ? 6.254 -12.516 -0.757 1 98.06 96 ASP B C 1
ATOM 1674 O O . ASP B 1 96 ? 7.27 -12.086 -1.312 1 98.06 96 ASP B O 1
ATOM 1678 N N . TYR B 1 97 ? 6.152 -12.828 0.516 1 95.75 97 TYR B N 1
ATOM 1679 C CA . TYR B 1 97 ? 7.355 -12.867 1.337 1 95.75 97 TYR B CA 1
ATOM 1680 C C . TYR B 1 97 ? 8.266 -14.023 0.92 1 95.75 97 TYR B C 1
ATOM 1682 O O . TYR B 1 97 ? 7.824 -14.953 0.239 1 95.75 97 TYR B O 1
ATOM 1690 N N . SER B 1 98 ? 9.586 -13.891 1.317 1 95.44 98 SER B N 1
ATOM 1691 C CA . SER B 1 98 ? 10.461 -15.039 1.135 1 95.44 98 SER B CA 1
ATOM 1692 C C . SER B 1 98 ? 9.844 -16.297 1.725 1 95.44 98 SER B C 1
ATOM 1694 O O . SER B 1 98 ? 9.281 -16.281 2.822 1 95.44 98 SER B O 1
ATOM 1696 N N . GLY B 1 99 ? 9.812 -17.406 0.968 1 95.06 99 GLY B N 1
ATOM 1697 C CA . GLY B 1 99 ? 9.305 -18.688 1.432 1 95.06 99 GLY B CA 1
ATOM 1698 C C . GLY B 1 99 ? 7.82 -18.859 1.166 1 95.06 99 GLY B C 1
ATOM 1699 O O . GLY B 1 99 ? 7.254 -19.922 1.452 1 95.06 99 GLY B O 1
ATOM 1700 N N . TYR B 1 100 ? 7.168 -17.891 0.687 1 97.06 100 TYR B N 1
ATOM 1701 C CA . TYR B 1 100 ? 5.75 -17.969 0.35 1 97.06 100 TYR B CA 1
ATOM 1702 C C . TYR B 1 100 ? 5.559 -18.266 -1.131 1 97.06 100 TYR B C 1
ATOM 1704 O O . TYR B 1 100 ? 6.344 -17.812 -1.97 1 97.06 100 TYR B O 1
ATOM 1712 N N . GLY B 1 101 ? 4.43 -18.906 -1.447 1 98.12 101 GLY B N 1
ATOM 1713 C CA . GLY B 1 101 ? 4.102 -19.141 -2.844 1 98.12 101 GLY B CA 1
ATOM 1714 C C . GLY B 1 101 ? 5.246 -19.75 -3.633 1 98.12 101 GLY B C 1
ATOM 1715 O O . GLY B 1 101 ? 5.742 -20.828 -3.287 1 98.12 101 GLY B O 1
ATOM 1716 N N . GLN B 1 102 ? 5.719 -19 -4.633 1 98.38 102 GLN B N 1
ATOM 1717 C CA . GLN B 1 102 ? 6.812 -19.453 -5.484 1 98.38 102 GLN B CA 1
ATOM 1718 C C . GLN B 1 102 ? 8.086 -18.656 -5.227 1 98.38 102 GLN B C 1
ATOM 1720 O O . GLN B 1 102 ? 9.008 -18.672 -6.039 1 98.38 102 GLN B O 1
ATOM 1725 N N . SER B 1 103 ? 8.078 -17.859 -4.133 1 97.75 103 SER B N 1
ATOM 1726 C CA . SER B 1 103 ? 9.273 -17.141 -3.705 1 97.75 103 SER B CA 1
ATOM 1727 C C . SER B 1 103 ? 10.289 -18.078 -3.07 1 97.75 103 SER B C 1
ATOM 1729 O O . SER B 1 103 ? 9.914 -19.031 -2.393 1 97.75 103 SER B O 1
ATOM 1731 N N . SER B 1 104 ? 11.539 -17.812 -3.262 1 96.75 104 SER B N 1
ATOM 1732 C CA . SER B 1 104 ? 12.594 -18.641 -2.676 1 96.75 104 SER B CA 1
ATOM 1733 C C . SER B 1 104 ? 12.867 -18.234 -1.23 1 96.75 104 SER B C 1
ATOM 1735 O O . SER B 1 104 ? 12.336 -17.234 -0.745 1 96.75 104 SER B O 1
ATOM 1737 N N . GLY B 1 105 ? 13.641 -19.156 -0.566 1 93.75 105 GLY B N 1
ATOM 1738 C CA . GLY B 1 105 ? 14.008 -18.875 0.812 1 93.75 105 GLY B CA 1
ATOM 1739 C C . GLY B 1 105 ? 13.07 -19.516 1.821 1 93.75 105 GLY B C 1
ATOM 1740 O O . GLY B 1 105 ? 12.352 -20.469 1.498 1 93.75 105 GLY B O 1
ATOM 1741 N N . LYS B 1 106 ? 13.227 -19.109 3.127 1 90.12 106 LYS B N 1
ATOM 1742 C CA . LYS B 1 106 ? 12.391 -19.609 4.211 1 90.12 106 LYS B CA 1
ATOM 1743 C C . LYS B 1 106 ? 11.594 -18.469 4.855 1 90.12 106 LYS B C 1
ATOM 1745 O O . LYS B 1 106 ? 12.078 -17.344 4.961 1 90.12 106 LYS B O 1
ATOM 1750 N N . PRO B 1 107 ? 10.383 -18.922 5.16 1 85.88 107 PRO B N 1
ATOM 1751 C CA . PRO B 1 107 ? 9.617 -17.891 5.875 1 85.88 107 PRO B CA 1
ATOM 1752 C C . PRO B 1 107 ? 10.328 -17.391 7.133 1 85.88 107 PRO B C 1
ATOM 1754 O O . PRO B 1 107 ? 10.93 -18.188 7.859 1 85.88 107 PRO B O 1
ATOM 1757 N N . SER B 1 108 ? 10.719 -16.172 7.207 1 70.81 108 SER B N 1
ATOM 1758 C CA . SER B 1 108 ? 11.352 -15.633 8.406 1 70.81 108 SER B CA 1
ATOM 1759 C C . SER B 1 108 ? 10.734 -14.289 8.797 1 70.81 108 SER B C 1
ATOM 1761 O O . SER B 1 108 ? 10.047 -13.664 7.992 1 70.81 108 SER B O 1
ATOM 1763 N N . GLU B 1 109 ? 10.727 -13.961 10.086 1 58.28 109 GLU B N 1
ATOM 1764 C CA . GLU B 1 109 ? 10.266 -12.68 10.602 1 58.28 109 GLU B CA 1
ATOM 1765 C C . GLU B 1 109 ? 11.031 -11.523 9.961 1 58.28 109 GLU B C 1
ATOM 1767 O O . GLU B 1 109 ? 10.508 -10.414 9.844 1 58.28 109 GLU B O 1
ATOM 1772 N N . GLN B 1 110 ? 12.281 -11.75 9.695 1 50.38 110 GLN B N 1
ATOM 1773 C CA . GLN B 1 110 ? 13.203 -10.664 9.375 1 50.38 110 GLN B CA 1
ATOM 1774 C C . GLN B 1 110 ? 12.727 -9.875 8.164 1 50.38 110 GLN B C 1
ATOM 1776 O O . GLN B 1 110 ? 13.008 -8.68 8.039 1 50.38 110 GLN B O 1
ATOM 1781 N N . ASN B 1 111 ? 12.172 -10.469 7.211 1 46.31 111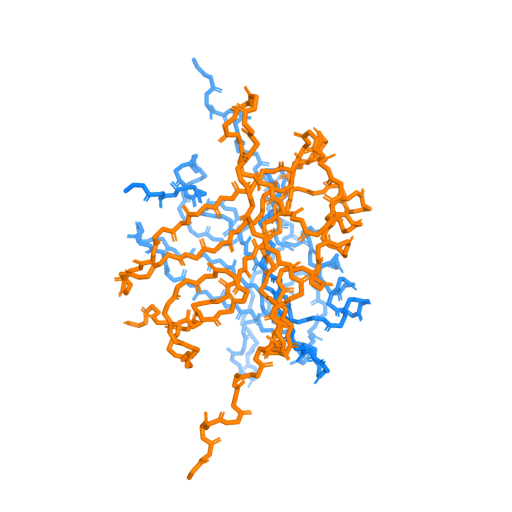 ASN B N 1
ATOM 1782 C CA . ASN B 1 111 ? 12.062 -9.859 5.887 1 46.31 111 ASN B CA 1
ATOM 1783 C C . ASN B 1 111 ? 11.039 -8.734 5.867 1 46.31 111 ASN B C 1
ATOM 1785 O O . ASN B 1 111 ? 10.906 -8.023 4.863 1 46.31 111 ASN B O 1
ATOM 1789 N N . THR B 1 112 ? 10.266 -8.672 6.883 1 43.31 112 THR B N 1
ATOM 1790 C CA . THR B 1 112 ? 9.398 -7.492 6.844 1 43.31 112 THR B CA 1
ATOM 1791 C C . THR B 1 112 ? 10.195 -6.227 7.156 1 43.31 112 THR B C 1
ATOM 1793 O O . THR B 1 112 ? 9.984 -5.188 6.527 1 43.31 112 THR B O 1
ATOM 1796 N N . TYR B 1 113 ? 10.82 -6.047 8.445 1 38.88 113 TYR B N 1
ATOM 1797 C CA . TYR B 1 113 ? 11.461 -4.84 8.945 1 38.88 113 TYR B CA 1
ATOM 1798 C C . TYR B 1 113 ? 12.961 -4.863 8.672 1 38.88 113 TYR B C 1
ATOM 1800 O O . TYR B 1 113 ? 13.711 -4.047 9.203 1 38.88 113 TYR B O 1
ATOM 1808 N N . SER B 1 114 ? 13.461 -5.656 7.816 1 36.22 114 SER B N 1
ATOM 1809 C CA . SER B 1 114 ? 14.914 -5.754 7.871 1 36.22 114 SER B CA 1
ATOM 1810 C C . SER B 1 114 ? 15.57 -4.395 7.66 1 36.22 114 SER B C 1
ATOM 1812 O O . SER B 1 114 ? 16.766 -4.316 7.379 1 36.22 114 SER B O 1
ATOM 1814 N N . ARG B 1 115 ? 14.891 -3.348 7.402 1 32.25 115 ARG B N 1
ATOM 1815 C CA . ARG B 1 115 ? 15.781 -2.26 7.02 1 32.25 115 ARG B CA 1
ATOM 1816 C C . ARG B 1 115 ? 16.547 -1.726 8.227 1 32.25 115 ARG B C 1
ATOM 1818 O O . ARG B 1 115 ? 17.156 -0.657 8.156 1 32.25 115 ARG B O 1
ATOM 1825 N N . TYR B 1 116 ? 16.531 -2.354 9.477 1 23.2 116 TYR B N 1
ATOM 1826 C CA . TYR B 1 116 ? 17.469 -1.593 10.305 1 23.2 116 TYR B CA 1
ATOM 1827 C C . TYR B 1 116 ? 18.906 -1.833 9.859 1 23.2 116 TYR B C 1
ATOM 1829 O O . TYR B 1 116 ? 19.25 -2.943 9.453 1 23.2 116 TYR B O 1
#

Sequence (232 aa):
MAAKFAFFPPNPPSYKVVTDELTGLLLLTPFPQRENVEVLKLPTRSGTEIVAVYIRH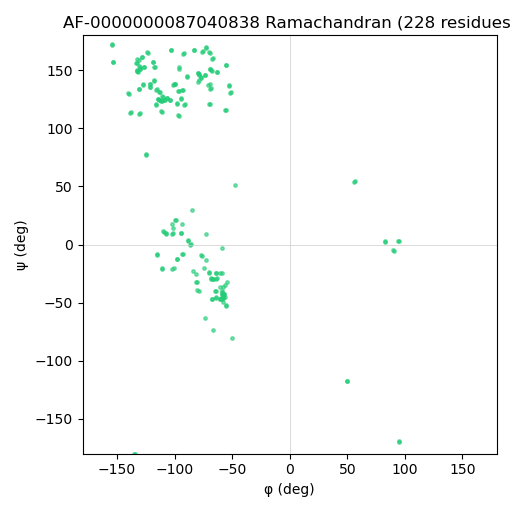PMATSTLLYSHGNAADLGQMYELFIELSIHLRVNLMGYDYSGYGQSSGKPSEQNTYSRYMAAKFAFFPPNPPSYKVVTDELTGLLLLTPFPQRENVEVLKLPTRSGTEIVAVYIRHPMATSTLLYSHGNAADLGQMYELFIELSIHLRVNLMGYDYSGYGQSSGKPSEQNTYSRY

Organism: Hibiscus syriacus (NCBI:txid106335)

Solvent-accessible surface area (backbone atoms only — not comparable to full-atom values): 13030 Å² total; per-residue (Å²): 134,75,70,72,81,65,58,51,51,50,79,71,46,74,40,47,78,45,66,38,84,89,79,65,44,53,39,56,39,90,54,78,89,49,92,51,51,43,52,45,79,41,78,46,95,87,72,35,40,23,38,31,39,42,36,63,33,95,78,36,60,31,40,36,39,43,41,67,29,48,63,49,39,49,54,73,40,44,65,57,51,53,48,49,22,63,75,67,40,18,22,34,36,38,47,30,54,46,37,22,57,83,14,37,71,61,70,57,82,57,76,76,68,74,68,131,132,78,71,72,81,66,59,51,51,51,80,71,46,73,41,48,77,44,66,38,84,87,78,67,43,54,40,55,40,90,54,80,90,51,91,51,50,44,53,45,78,41,77,44,96,87,71,33,40,23,37,32,40,41,35,63,34,96,77,35,60,30,40,36,40,42,42,69,29,48,66,50,38,50,54,73,42,44,66,56,52,54,49,49,23,64,75,68,40,18,22,32,36,39,47,30,54,47,38,20,56,84,14,37,70,61,69,59,80,57,78,76,65,57,81,115